Protein AF-A0A2D5QP60-F1 (afdb_monomer)

Nearest PDB structures (foldseek):
  6u4z-assembly1_A  TM=5.002E-01  e=1.280E-01  Bacteroides thetaiotaomicron
  6oe6-assembly2_B  TM=4.231E-01  e=7.767E-02  Leptospira interrogans serovar Copenhageni str. Fiocruz L1-130
  3nrp-assembly1_B  TM=5.185E-01  e=5.417E-01  Escherichia coli F11
  5izr-assembly1_A  TM=4.051E-01  e=7.558E-01  Homo sapiens
  5ixc-assembly1_A  TM=3.745E-01  e=2.169E+00  Homo sapiens

Foldseek 3Di:
DDDDDDDDDDDDDDDDDDDDDDDDDPPPPPCPPPFPWADFADFQVVDDPQWTQDPRTTGGHDDDPVVVVVVVVVVVVVVVVVVVVVVVVQLAADVQWFKDKAFEAEPDQDAQWKKKKKWKAAPVVRDIDIDIDGFRSPRPDGPRMDMPNTDHFHKIKMAMWMFGQDPNDTDTFDKDFDPVCVVQQQDGPRIGIHGTDHDPDDSVVVVPDDDDHGIYTD

Sequence (218 aa):
MLNLFIDHCRAKPLLFTLILGLSMALSACNSKKEKVRGGSCKTDGDCIAGWICEENFCVQGKRNAAEIAAQKEAKRKAKEAKRKAKEAKKRQAKAGEGRLHARICPFFKNTDDAVATLVAVNRETKRRHLKSLHLEVNNGSVKDLFTFYSLPLGEYEVTAQYGVQVNGIFDTHELSCDPKSTDRGCEANTKRIVKVDLAKTTLEDDLKKKYPCDWIAE

Mean predicted aligned error: 16.34 Å

Structure (mmCIF, N/CA/C/O backbone):
data_AF-A0A2D5QP60-F1
#
_entry.id   AF-A0A2D5QP60-F1
#
loop_
_atom_site.group_PDB
_atom_site.id
_atom_site.type_symbol
_atom_site.label_atom_id
_atom_site.label_alt_id
_atom_site.label_comp_id
_atom_site.label_asym_id
_atom_site.label_entity_id
_atom_site.label_seq_id
_atom_site.pdbx_PDB_ins_code
_atom_site.Cartn_x
_atom_site.Cartn_y
_atom_site.Cartn_z
_atom_site.occupancy
_atom_site.B_iso_or_equiv
_atom_site.auth_seq_id
_atom_site.auth_comp_id
_atom_site.auth_asym_id
_atom_site.auth_atom_id
_atom_site.pdbx_PDB_model_num
ATOM 1 N N . MET A 1 1 ? -43.245 -16.758 111.194 1.00 31.53 1 MET A N 1
ATOM 2 C CA . MET A 1 1 ? -43.476 -17.963 112.017 1.00 31.53 1 MET A CA 1
ATOM 3 C C . MET A 1 1 ? -44.333 -18.919 111.216 1.00 31.53 1 MET A C 1
ATOM 5 O O . MET A 1 1 ? -45.303 -18.411 110.682 1.00 31.53 1 MET A O 1
ATOM 9 N N . LEU A 1 2 ? -43.935 -20.203 111.169 1.00 28.89 2 LEU A N 1
ATOM 10 C CA . LEU A 1 2 ? -44.757 -21.432 111.083 1.00 28.89 2 LEU A CA 1
ATOM 11 C C . LEU A 1 2 ? -45.906 -21.454 110.052 1.00 28.89 2 LEU A C 1
ATOM 13 O O . LEU A 1 2 ? -46.696 -20.535 109.976 1.00 28.89 2 LEU A O 1
ATOM 17 N N . ASN A 1 3 ? -46.231 -22.499 109.312 1.00 27.66 3 ASN A N 1
ATOM 18 C CA . ASN A 1 3 ? -45.829 -23.891 109.119 1.00 27.66 3 ASN A CA 1
ATOM 19 C C . ASN A 1 3 ? -46.685 -24.301 107.888 1.00 27.66 3 ASN A C 1
ATOM 21 O O . ASN A 1 3 ? -47.800 -23.811 107.746 1.00 27.66 3 ASN A O 1
ATOM 25 N N . LEU A 1 4 ? -46.137 -24.961 106.867 1.00 30.84 4 LEU A N 1
ATOM 26 C CA . LEU A 1 4 ? -46.075 -26.425 106.702 1.00 30.84 4 LEU A CA 1
ATOM 27 C C . LEU A 1 4 ? -47.412 -27.104 106.311 1.00 30.84 4 LEU A C 1
ATOM 29 O O . LEU A 1 4 ? -48.466 -26.708 106.790 1.00 30.84 4 LEU A O 1
ATOM 33 N N . PHE A 1 5 ? -47.267 -28.191 105.529 1.00 34.78 5 PHE A N 1
ATOM 34 C CA . PHE A 1 5 ? -48.240 -29.187 105.014 1.00 34.78 5 PHE A CA 1
ATOM 35 C C . PHE A 1 5 ? -48.882 -28.831 103.658 1.00 34.78 5 PHE A C 1
ATOM 37 O O . PHE A 1 5 ? -49.646 -27.880 103.573 1.00 34.78 5 PHE A O 1
ATOM 44 N N . ILE A 1 6 ? -48.538 -29.418 102.497 1.00 37.34 6 ILE A N 1
ATOM 45 C CA . ILE A 1 6 ? -48.238 -30.808 102.052 1.00 37.34 6 ILE A CA 1
ATOM 46 C C . ILE A 1 6 ? -49.437 -31.770 102.181 1.00 37.34 6 ILE A C 1
ATOM 48 O O . ILE A 1 6 ? -50.047 -31.843 103.239 1.00 37.34 6 ILE A O 1
ATOM 52 N N . ASP A 1 7 ? -49.651 -32.529 101.088 1.00 37.47 7 ASP A N 1
ATOM 53 C CA . ASP A 1 7 ? -50.555 -33.674 100.831 1.00 37.47 7 ASP A CA 1
ATOM 54 C C . ASP A 1 7 ? -51.919 -33.338 100.199 1.00 37.47 7 ASP A C 1
ATOM 56 O O . ASP A 1 7 ? -52.576 -32.385 100.580 1.00 37.47 7 ASP A O 1
ATOM 60 N N . HIS A 1 8 ? -52.459 -34.057 99.209 1.00 35.38 8 HIS A N 1
ATOM 61 C CA . HIS A 1 8 ? -52.080 -35.289 98.509 1.00 35.38 8 HIS A CA 1
ATOM 62 C C . HIS A 1 8 ? -52.990 -35.380 97.261 1.00 35.38 8 HIS A C 1
ATOM 64 O O . HIS A 1 8 ? -54.203 -35.278 97.409 1.00 35.38 8 HIS A O 1
ATOM 70 N N . CYS A 1 9 ? -52.463 -35.649 96.061 1.00 35.06 9 CYS A N 1
ATOM 71 C CA . CYS A 1 9 ? -53.131 -36.555 95.110 1.00 35.06 9 CYS A CA 1
ATOM 72 C C . CYS A 1 9 ? -52.196 -36.998 93.981 1.00 35.06 9 CYS A C 1
ATOM 74 O O . CYS A 1 9 ? -51.860 -36.268 93.053 1.00 35.06 9 CYS A O 1
ATOM 76 N N . ARG A 1 10 ? -51.800 -38.262 94.116 1.00 34.97 10 ARG A N 1
ATOM 77 C CA . ARG A 1 10 ? -51.221 -39.162 93.122 1.00 34.97 10 ARG A CA 1
ATOM 78 C C . ARG A 1 10 ? -51.919 -39.101 91.753 1.00 34.97 10 ARG A C 1
ATOM 80 O O . ARG A 1 10 ? -53.101 -39.404 91.668 1.00 34.97 10 ARG A O 1
ATOM 87 N N . ALA A 1 11 ? -51.125 -38.988 90.692 1.00 36.31 11 ALA A N 1
ATOM 88 C CA . ALA A 1 11 ? -51.061 -40.013 89.645 1.00 36.31 11 ALA A CA 1
ATOM 89 C C . ALA A 1 11 ? -49.681 -39.948 88.971 1.00 36.31 11 ALA A C 1
ATOM 91 O O . ALA A 1 11 ? -49.173 -38.877 88.652 1.00 36.31 11 ALA A O 1
ATOM 92 N N . LYS A 1 12 ? -49.031 -41.109 88.880 1.00 40.94 12 LYS A N 1
ATOM 93 C CA . LYS A 1 12 ? -47.620 -41.291 88.526 1.00 40.94 12 LYS A CA 1
ATOM 94 C C . LYS A 1 12 ? -47.363 -41.283 87.000 1.00 40.94 12 LYS A C 1
ATOM 96 O O . LYS A 1 12 ? -48.309 -41.418 86.231 1.00 40.94 12 LYS A O 1
ATOM 101 N N . PRO A 1 13 ? -46.080 -41.155 86.596 1.00 47.97 13 PRO A N 1
ATOM 102 C CA . PRO A 1 13 ? -45.613 -40.696 85.289 1.00 47.97 13 PRO A CA 1
ATOM 103 C C . PRO A 1 13 ? -44.994 -41.805 84.417 1.00 47.97 13 PRO A C 1
ATOM 105 O O . PRO A 1 13 ? -44.626 -42.864 84.917 1.00 47.97 13 PRO A O 1
ATOM 108 N N . LEU A 1 14 ? -44.758 -41.488 83.143 1.00 42.59 14 LEU A N 1
ATOM 109 C CA . LEU A 1 14 ? -43.683 -42.023 82.290 1.00 42.59 14 LEU A CA 1
ATOM 110 C C . LEU A 1 14 ? -43.184 -40.818 81.468 1.00 42.59 14 LEU A C 1
ATOM 112 O O . LEU A 1 14 ? -43.910 -40.317 80.620 1.00 42.59 14 LEU A O 1
ATOM 116 N N . LEU A 1 15 ? -42.174 -40.069 81.920 1.00 36.97 15 LEU A N 1
ATOM 117 C CA . LEU A 1 15 ? -40.732 -40.305 81.745 1.00 36.97 15 LEU A CA 1
ATOM 118 C C . LEU A 1 15 ? -40.341 -40.553 80.277 1.00 36.97 15 LEU A C 1
ATOM 120 O O . LEU A 1 15 ? -40.504 -41.659 79.782 1.00 36.97 15 LEU A O 1
ATOM 124 N N . PHE A 1 16 ? -39.857 -39.508 79.603 1.00 37.28 16 PHE A N 1
ATOM 125 C CA . PHE A 1 16 ? -38.506 -39.386 79.019 1.00 37.28 16 PHE A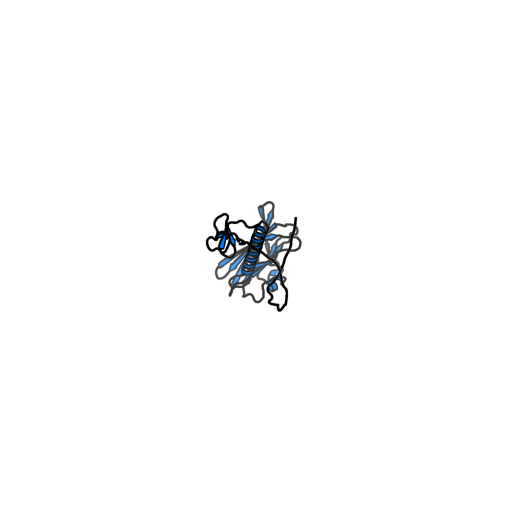 CA 1
ATOM 126 C C . PHE A 1 16 ? -38.484 -38.082 78.181 1.00 37.28 16 PHE A C 1
ATOM 128 O O . PHE A 1 16 ? -39.107 -37.999 77.132 1.00 37.28 16 PHE A O 1
ATOM 135 N N . THR A 1 17 ? -38.148 -36.941 78.790 1.00 42.91 17 THR A N 1
ATOM 136 C CA . THR A 1 17 ? -36.819 -36.285 78.774 1.00 42.91 17 THR A CA 1
ATOM 137 C C . THR A 1 17 ? -36.368 -35.691 77.435 1.00 42.91 17 THR A C 1
ATOM 139 O O . THR A 1 17 ? -36.177 -36.406 76.463 1.00 42.91 17 THR A O 1
ATOM 142 N N . LEU A 1 18 ? -36.042 -34.388 77.525 1.00 35.56 18 LEU A N 1
ATOM 143 C CA . LEU A 1 18 ? -35.070 -33.612 76.737 1.00 35.56 18 LEU A CA 1
ATOM 144 C C . LEU A 1 18 ? -35.410 -33.433 75.241 1.00 35.56 18 LEU A C 1
ATOM 146 O O . LEU A 1 18 ? -35.508 -34.386 74.491 1.00 35.56 18 LEU A O 1
ATOM 150 N N . ILE A 1 19 ? -35.554 -32.214 74.715 1.00 46.59 19 ILE A N 1
ATOM 151 C CA . ILE A 1 19 ? -34.520 -31.170 74.693 1.00 46.59 19 ILE A CA 1
ATOM 152 C C . ILE A 1 19 ? -35.159 -29.767 74.763 1.00 46.59 19 ILE A C 1
ATOM 154 O O . ILE A 1 19 ? -35.996 -29.391 73.946 1.00 46.59 19 ILE A O 1
ATOM 158 N N . LEU A 1 20 ? -34.705 -28.998 75.758 1.00 39.84 20 LEU A N 1
ATOM 159 C CA . LEU A 1 20 ? -34.738 -27.537 75.810 1.00 39.84 20 LEU A CA 1
ATOM 160 C C . LEU A 1 20 ? -33.921 -26.937 74.657 1.00 39.84 20 LEU A C 1
ATOM 162 O O . LEU A 1 20 ? -32.809 -27.393 74.408 1.00 39.84 20 LEU A O 1
ATOM 166 N N . GLY A 1 21 ? -34.344 -25.776 74.159 1.00 34.22 21 GLY A N 1
ATOM 167 C CA . GLY A 1 21 ? -33.369 -24.725 73.871 1.00 34.22 21 GLY A CA 1
ATOM 168 C C . GLY A 1 21 ? -33.700 -23.827 72.692 1.00 34.22 21 GLY A C 1
ATOM 169 O O . GLY A 1 21 ? -33.665 -24.274 71.557 1.00 34.22 21 GLY A O 1
ATOM 170 N N . LEU A 1 22 ? -33.903 -22.544 73.018 1.00 36.75 22 LEU A N 1
ATOM 171 C CA . LEU A 1 22 ? -33.415 -21.371 72.283 1.00 36.75 22 LEU A CA 1
ATOM 172 C C . LEU A 1 22 ? -33.703 -21.352 70.768 1.00 36.75 22 LEU A C 1
ATOM 174 O O . LEU A 1 22 ? -33.094 -22.055 69.980 1.00 36.75 22 LEU A O 1
ATOM 178 N N . SER A 1 23 ? -34.408 -20.373 70.225 1.00 37.59 23 SER A N 1
ATOM 179 C CA . SER A 1 23 ? -34.041 -18.969 70.382 1.00 37.59 23 SER A CA 1
ATOM 180 C C . SER A 1 23 ? -34.989 -18.117 69.547 1.00 37.59 23 SER A C 1
ATOM 182 O O . SER A 1 23 ? -35.382 -18.479 68.440 1.00 37.59 23 SER A O 1
ATOM 184 N N . MET A 1 24 ? -35.325 -16.952 70.094 1.00 43.91 24 MET A N 1
ATOM 185 C CA . MET A 1 24 ? -35.787 -15.820 69.311 1.00 43.91 24 MET A CA 1
ATOM 186 C C . MET A 1 24 ? -34.780 -15.559 68.190 1.00 43.91 24 MET A C 1
ATOM 188 O O . MET A 1 24 ? -33.617 -15.268 68.456 1.00 43.91 24 MET A O 1
ATOM 192 N N . ALA A 1 25 ? -35.235 -15.604 66.948 1.00 43.16 25 ALA A N 1
ATOM 193 C CA . ALA A 1 25 ? -34.576 -14.900 65.869 1.00 43.16 25 ALA A CA 1
ATOM 194 C C . ALA A 1 25 ? -35.663 -14.151 65.113 1.00 43.16 25 ALA A C 1
ATOM 196 O O . ALA A 1 25 ? -36.373 -14.701 64.274 1.00 43.16 25 ALA A O 1
ATOM 197 N N . LEU A 1 26 ? -35.788 -12.868 65.461 1.00 41.34 26 LEU A N 1
ATOM 198 C CA . LEU A 1 26 ? -36.205 -11.848 64.519 1.00 41.34 26 LEU A CA 1
ATOM 199 C C . LEU A 1 26 ? -35.402 -12.088 63.235 1.00 41.34 26 LEU A C 1
ATOM 201 O O . LEU A 1 26 ? -34.225 -11.731 63.160 1.00 41.34 26 LEU A O 1
ATOM 205 N N . SER A 1 27 ? -36.021 -12.703 62.229 1.00 41.03 27 SER A N 1
ATOM 206 C CA . SER A 1 27 ? -35.522 -12.595 60.867 1.00 41.03 27 SER A CA 1
ATOM 207 C C . SER A 1 27 ? -35.697 -11.139 60.482 1.00 41.03 27 SER A C 1
ATOM 209 O O . SER A 1 27 ? -36.767 -10.699 60.068 1.00 41.03 27 SER A O 1
ATOM 211 N N . ALA A 1 28 ? -34.620 -10.389 60.701 1.00 38.69 28 ALA A N 1
ATOM 212 C CA . ALA A 1 28 ? -34.381 -9.100 60.110 1.00 38.69 28 ALA A CA 1
ATOM 213 C C . ALA A 1 28 ? -34.826 -9.170 58.647 1.00 38.69 28 ALA A C 1
ATOM 215 O O . ALA A 1 28 ? -34.232 -9.888 57.837 1.00 38.69 28 ALA A O 1
ATOM 216 N N . CYS A 1 29 ? -35.887 -8.428 58.326 1.00 32.12 29 CYS A N 1
ATOM 217 C CA . CYS A 1 29 ? -36.147 -7.968 56.977 1.00 32.12 29 CYS A CA 1
ATOM 218 C C . CYS A 1 29 ? -34.884 -7.239 56.529 1.00 32.12 29 CYS A C 1
ATOM 220 O O . CYS A 1 29 ? -34.685 -6.057 56.809 1.00 32.12 29 CYS A O 1
ATOM 222 N N . ASN A 1 30 ? -33.991 -7.980 55.882 1.00 35.94 30 ASN A N 1
ATOM 223 C CA . ASN A 1 30 ? -32.835 -7.449 55.204 1.00 35.94 30 ASN A CA 1
ATOM 224 C C . ASN A 1 30 ? -33.404 -6.731 53.983 1.00 35.94 30 ASN A C 1
ATOM 226 O O . ASN A 1 30 ? -33.580 -7.315 52.914 1.00 35.94 30 ASN A O 1
ATOM 230 N N . SER A 1 31 ? -33.825 -5.487 54.208 1.00 37.16 31 SER A N 1
ATOM 231 C CA . SER A 1 31 ? -34.337 -4.590 53.191 1.00 37.16 31 SER A CA 1
ATOM 232 C C . SER A 1 31 ? -33.170 -4.313 52.249 1.00 37.16 31 SER A C 1
ATOM 234 O O . SER A 1 31 ? -32.399 -3.368 52.431 1.00 37.16 31 SER A O 1
ATOM 236 N N . LYS A 1 32 ? -32.969 -5.208 51.270 1.00 41.72 32 LYS A N 1
ATOM 237 C CA . LYS A 1 32 ? -32.235 -4.890 50.050 1.00 41.72 32 LYS A CA 1
ATOM 238 C C . LYS A 1 32 ? -32.941 -3.654 49.529 1.00 41.72 32 LYS A C 1
ATOM 240 O O . LYS A 1 32 ? -34.041 -3.779 49.007 1.00 41.72 32 LYS A O 1
ATOM 245 N N . LYS A 1 33 ? -32.349 -2.475 49.754 1.00 44.31 33 LYS A N 1
ATOM 246 C CA . LYS A 1 33 ? -32.816 -1.221 49.168 1.00 44.31 33 LYS A CA 1
ATOM 247 C C . LYS A 1 33 ? -33.019 -1.511 47.694 1.00 44.31 33 LYS A C 1
ATOM 249 O O . LYS A 1 33 ? -32.047 -1.757 46.978 1.00 44.31 33 LYS A O 1
ATOM 254 N N . GLU A 1 34 ? -34.277 -1.595 47.294 1.00 47.38 34 GLU A N 1
ATOM 255 C CA . GLU A 1 34 ? -34.655 -1.827 45.919 1.00 47.38 34 GLU A CA 1
ATOM 256 C C . GLU A 1 34 ? -34.094 -0.629 45.159 1.00 47.38 34 GLU A C 1
ATOM 258 O O . GLU A 1 34 ? -34.545 0.504 45.332 1.00 47.38 34 GLU A O 1
ATOM 263 N N . LYS A 1 35 ? -32.977 -0.840 44.449 1.00 57.94 35 LYS A N 1
ATOM 264 C CA . LYS A 1 35 ? -32.387 0.202 43.611 1.00 57.94 35 LYS A CA 1
ATOM 265 C C . LYS A 1 35 ? -33.505 0.615 42.665 1.00 57.94 35 LYS A C 1
ATOM 267 O O . LYS A 1 35 ? -34.019 -0.248 41.960 1.00 57.94 35 LYS A O 1
ATOM 272 N N . VAL A 1 36 ? -33.893 1.889 42.669 1.00 64.56 36 VAL A N 1
ATOM 273 C CA . VAL A 1 36 ? -34.902 2.398 41.735 1.00 64.56 36 VAL A CA 1
ATOM 274 C C . VAL A 1 36 ? -34.419 2.045 40.329 1.00 64.56 36 VAL A C 1
ATOM 276 O O . VAL A 1 36 ? -33.360 2.509 39.904 1.00 64.56 36 VAL A O 1
ATOM 279 N N . ARG A 1 37 ? -35.138 1.139 39.660 1.00 74.50 37 ARG A N 1
ATOM 280 C CA . ARG A 1 37 ? -34.823 0.682 38.306 1.00 74.50 37 ARG A CA 1
ATOM 281 C C . ARG A 1 37 ? -35.538 1.603 37.326 1.00 74.50 37 ARG A C 1
ATOM 283 O O . ARG A 1 37 ? -36.748 1.784 37.408 1.00 74.50 37 ARG A O 1
ATOM 290 N N . GLY A 1 38 ? -34.767 2.221 36.444 1.00 77.25 38 GLY A N 1
ATOM 291 C CA . GLY A 1 38 ? -35.252 3.025 35.332 1.00 77.25 38 GLY A CA 1
ATOM 292 C C . GLY A 1 38 ? -35.488 2.168 34.089 1.00 77.25 38 GLY A C 1
ATOM 293 O O . GLY A 1 38 ? -35.650 0.950 34.171 1.00 77.25 38 GLY A O 1
ATOM 294 N N . GLY A 1 39 ? -35.483 2.813 32.921 1.00 84.94 39 GLY A N 1
ATOM 295 C CA . GLY A 1 39 ? -35.641 2.138 31.632 1.00 84.94 39 GLY A CA 1
ATOM 296 C C . GLY A 1 39 ? -34.567 1.081 31.344 1.00 84.94 39 GLY A C 1
ATOM 297 O O . GLY A 1 39 ? -33.517 1.021 31.991 1.00 84.94 39 GLY A O 1
ATOM 298 N N . SER A 1 40 ? -34.839 0.241 30.345 1.00 89.19 40 SER A N 1
ATOM 299 C CA . SER A 1 40 ? -33.881 -0.745 29.842 1.00 89.19 40 SER A CA 1
ATOM 300 C C . SER A 1 40 ? -32.695 -0.072 29.148 1.00 89.19 40 SER A C 1
ATOM 302 O O . SER A 1 40 ? -32.883 0.906 28.426 1.00 89.19 40 SER A O 1
ATOM 304 N N . CYS A 1 41 ? -31.503 -0.641 29.278 1.00 88.88 41 CYS A N 1
ATOM 305 C CA . CYS A 1 41 ? -30.268 -0.113 28.697 1.00 88.88 41 CYS A CA 1
ATOM 306 C C . CYS A 1 41 ? -29.368 -1.238 28.170 1.00 88.88 41 CYS A C 1
ATOM 308 O O . CYS A 1 41 ? -29.493 -2.391 28.578 1.00 88.88 41 CYS A O 1
ATOM 310 N N . LYS A 1 42 ? -28.435 -0.906 27.272 1.00 88.44 42 LYS A N 1
ATOM 311 C CA . LYS A 1 42 ? -27.342 -1.799 26.838 1.00 88.44 42 LYS A CA 1
ATOM 312 C C . LYS A 1 42 ? -25.982 -1.293 27.300 1.00 88.44 42 LYS A C 1
ATOM 314 O O . LYS A 1 42 ? -25.047 -2.070 27.473 1.00 88.44 42 LYS A O 1
ATOM 319 N N . THR A 1 43 ? -25.851 0.015 27.466 1.00 87.56 43 THR A N 1
ATOM 320 C CA . THR A 1 43 ? -24.643 0.683 27.929 1.00 87.56 43 THR A CA 1
ATOM 321 C C . THR A 1 43 ? -24.997 1.813 28.885 1.00 87.56 43 THR A C 1
ATOM 323 O O . THR A 1 43 ? -26.109 2.333 28.855 1.00 87.56 43 THR A O 1
ATOM 326 N N . ASP A 1 44 ? -24.033 2.242 29.703 1.00 84.06 44 ASP A N 1
ATOM 327 C CA . ASP A 1 44 ? -24.214 3.382 30.615 1.00 84.06 44 ASP A CA 1
ATOM 328 C C . ASP A 1 44 ? -24.639 4.672 29.870 1.00 84.06 44 ASP A C 1
ATOM 330 O O . ASP A 1 44 ? -25.258 5.545 30.464 1.00 84.06 44 ASP A O 1
ATOM 334 N N . GLY A 1 45 ? -24.346 4.791 28.565 1.00 84.56 45 GLY A N 1
ATOM 335 C CA . GLY A 1 45 ? -24.751 5.936 27.739 1.00 84.56 45 GLY A CA 1
ATOM 336 C C . GLY A 1 45 ? -26.230 5.956 27.342 1.00 84.56 45 GLY A C 1
ATOM 337 O O . GLY A 1 45 ? -26.699 6.987 26.873 1.00 84.56 45 GLY A O 1
ATOM 338 N N . ASP A 1 46 ? -26.952 4.849 27.537 1.00 86.50 46 ASP A N 1
ATOM 339 C CA . ASP A 1 46 ? -28.399 4.774 27.289 1.00 86.50 46 ASP A CA 1
ATOM 340 C C . ASP A 1 46 ? -29.209 5.290 28.494 1.00 86.50 46 ASP A C 1
ATOM 342 O O . ASP A 1 46 ? -30.421 5.477 28.403 1.00 86.50 46 ASP A O 1
ATOM 346 N N . CYS A 1 47 ? -28.546 5.509 29.633 1.00 87.00 47 CYS A N 1
ATOM 347 C CA . CYS A 1 47 ? -29.150 6.003 30.861 1.00 87.00 47 CYS A CA 1
ATOM 348 C C . CYS A 1 47 ? -28.994 7.522 30.989 1.00 87.00 47 CYS A C 1
ATOM 350 O O . CYS A 1 47 ? -28.041 8.123 30.492 1.00 87.00 47 CYS A O 1
ATOM 352 N N . ILE A 1 48 ? -29.925 8.156 31.706 1.00 85.38 48 ILE A N 1
ATOM 353 C CA . ILE A 1 48 ? -29.821 9.579 32.047 1.00 85.38 48 ILE A CA 1
ATOM 354 C C . ILE A 1 48 ? -28.578 9.857 32.909 1.00 85.38 48 ILE A C 1
ATOM 356 O O . ILE A 1 48 ? -28.056 8.975 33.595 1.00 85.38 48 ILE A O 1
ATOM 360 N N . ALA A 1 49 ? -28.102 11.104 32.906 1.00 83.69 49 ALA A N 1
ATOM 361 C CA . ALA A 1 49 ? -26.923 11.491 33.677 1.00 83.69 49 ALA A CA 1
ATOM 362 C C . ALA A 1 49 ? -27.069 11.133 35.173 1.00 83.69 49 ALA A C 1
ATOM 364 O O . ALA A 1 49 ? -28.080 11.432 35.805 1.00 83.69 49 ALA A O 1
ATOM 365 N N . GLY A 1 50 ? -26.040 10.496 35.745 1.00 82.25 50 GLY A N 1
ATOM 366 C CA . GLY A 1 50 ? -26.049 10.021 37.138 1.00 82.25 50 GLY A CA 1
ATOM 367 C C . GLY A 1 50 ? -26.657 8.628 37.345 1.00 82.25 50 GLY A C 1
ATOM 368 O O . GLY A 1 50 ? -26.822 8.206 38.491 1.00 82.25 50 GLY A O 1
ATOM 369 N N . TRP A 1 51 ? -26.979 7.924 36.258 1.00 90.44 51 TRP A N 1
ATOM 370 C CA . TRP A 1 51 ? -27.429 6.536 36.254 1.00 90.44 51 TRP A CA 1
ATOM 371 C C . TRP A 1 51 ? -26.476 5.680 35.418 1.00 90.44 51 TRP A C 1
ATOM 373 O O . TRP A 1 51 ? -25.824 6.168 34.495 1.00 90.44 51 TRP A O 1
ATOM 383 N N . ILE A 1 52 ? -26.377 4.401 35.761 1.00 88.81 52 ILE A N 1
ATOM 384 C CA . ILE A 1 52 ? -25.518 3.418 35.096 1.00 88.81 52 ILE A CA 1
ATOM 385 C C . ILE A 1 52 ? -26.350 2.214 34.675 1.00 88.81 52 ILE A C 1
ATOM 387 O O . ILE A 1 52 ? -27.386 1.933 35.271 1.00 88.81 52 ILE A O 1
ATOM 391 N N . CYS A 1 53 ? -25.891 1.496 33.659 1.00 88.19 53 CYS A N 1
ATOM 392 C CA . CYS A 1 53 ? -26.568 0.312 33.167 1.00 88.19 53 CYS A CA 1
ATOM 393 C C . CYS A 1 53 ? -26.080 -0.934 33.913 1.00 88.19 53 CYS A C 1
ATOM 395 O O . CYS A 1 53 ? -24.948 -1.380 33.723 1.00 88.19 53 CYS A O 1
ATOM 397 N N . GLU A 1 54 ? -26.920 -1.516 34.759 1.00 87.94 54 GLU A N 1
ATOM 398 C CA . GLU A 1 54 ? -26.629 -2.734 35.518 1.00 87.94 54 GLU A CA 1
ATOM 399 C C . GLU A 1 54 ? -27.673 -3.792 35.141 1.00 87.94 54 GLU A C 1
ATOM 401 O O . GLU A 1 54 ? -28.870 -3.530 35.198 1.00 87.94 54 GLU A O 1
ATOM 406 N N . GLU A 1 55 ? -27.231 -4.968 34.682 1.00 84.50 55 GLU A N 1
ATOM 407 C CA . GLU A 1 55 ? -28.128 -6.073 34.283 1.00 84.50 55 GLU A CA 1
ATOM 408 C C . GLU A 1 55 ? -29.201 -5.683 33.240 1.00 84.50 55 GLU A C 1
ATOM 410 O O . GLU A 1 55 ? -30.313 -6.203 33.245 1.00 84.50 55 GLU A O 1
ATOM 415 N N . ASN A 1 56 ? -28.852 -4.790 32.307 1.00 89.38 56 ASN A N 1
ATOM 416 C CA . ASN A 1 56 ? -29.742 -4.207 31.289 1.00 89.38 56 ASN A CA 1
ATOM 417 C C . ASN A 1 56 ? -30.817 -3.237 31.820 1.00 89.38 56 ASN A C 1
ATOM 419 O O . ASN A 1 56 ? -31.737 -2.894 31.076 1.00 89.38 56 ASN A O 1
ATOM 423 N N . PHE A 1 57 ? -30.695 -2.746 33.056 1.00 89.94 57 PHE A N 1
ATOM 424 C CA . PHE A 1 57 ? -31.556 -1.701 33.617 1.00 89.94 57 PHE A CA 1
ATOM 425 C C . PHE A 1 57 ? -30.742 -0.501 34.097 1.00 89.94 57 PHE A C 1
ATOM 427 O O . PHE A 1 57 ? -29.659 -0.647 34.666 1.00 89.94 57 PHE A O 1
ATOM 434 N N . CYS A 1 58 ? -31.269 0.705 33.895 1.00 89.75 58 CYS 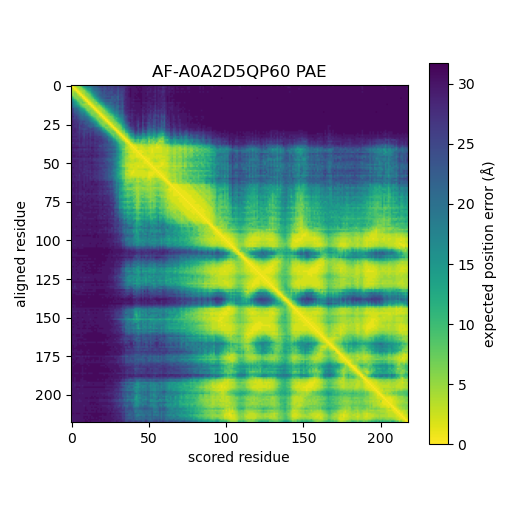A N 1
ATOM 435 C CA . CYS A 1 58 ? -30.661 1.897 34.464 1.00 89.75 58 CYS A CA 1
ATOM 436 C C . CYS A 1 58 ? -30.878 1.907 35.976 1.00 89.75 58 CYS A C 1
ATOM 438 O O . CYS A 1 58 ? -32.013 1.854 36.442 1.00 89.75 58 CYS A O 1
ATOM 440 N N . VAL A 1 59 ? -29.808 2.041 36.748 1.00 89.19 59 VAL A N 1
ATOM 441 C CA . VAL A 1 59 ? -29.861 2.231 38.199 1.00 89.19 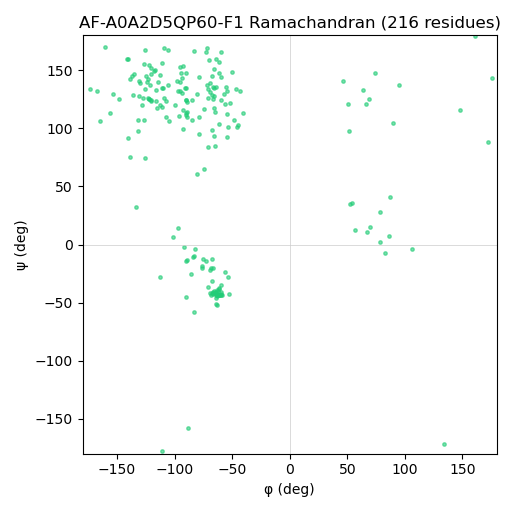59 VAL A CA 1
ATOM 442 C C . VAL A 1 59 ? -29.098 3.489 38.581 1.00 89.19 59 VAL A C 1
ATOM 444 O O . VAL A 1 59 ? -28.088 3.835 37.965 1.00 89.19 59 VAL A O 1
ATOM 447 N N . GLN A 1 60 ? -29.579 4.195 39.597 1.00 89.56 60 GLN A N 1
ATOM 448 C CA . GLN A 1 60 ? -28.928 5.412 40.066 1.00 89.56 60 GLN A CA 1
ATOM 449 C C . GLN A 1 60 ? -27.552 5.084 40.664 1.00 89.56 60 GLN A C 1
ATOM 451 O O . GLN A 1 60 ? -27.434 4.224 41.539 1.00 89.56 60 GLN A O 1
ATOM 456 N N . GLY A 1 61 ? -26.502 5.766 40.204 1.00 84.00 61 GLY A N 1
ATOM 457 C CA . GLY A 1 61 ? -25.148 5.495 40.674 1.00 84.00 61 GLY A CA 1
ATOM 458 C C . GLY A 1 61 ? -24.046 6.015 39.760 1.00 84.00 61 GLY A C 1
ATOM 459 O O . GLY A 1 61 ? -24.282 6.610 38.710 1.00 84.00 61 GLY A O 1
ATOM 460 N N . LYS A 1 62 ? -22.802 5.785 40.182 1.00 83.06 62 LYS A N 1
ATOM 461 C CA . LYS A 1 62 ? -21.596 6.043 39.391 1.00 83.06 62 LYS A CA 1
ATOM 462 C C . LYS A 1 62 ? -20.720 4.798 39.431 1.00 83.06 62 LYS A C 1
ATOM 464 O O . LYS A 1 62 ? -20.574 4.189 40.488 1.00 83.06 62 LYS A O 1
ATOM 469 N N . ARG A 1 63 ? -20.123 4.448 38.291 1.00 83.06 63 ARG A N 1
ATOM 470 C CA . ARG A 1 63 ? -19.078 3.420 38.226 1.00 83.06 63 ARG A CA 1
ATOM 471 C C . ARG A 1 63 ? -17.895 3.829 39.095 1.00 83.06 63 ARG A C 1
ATOM 473 O O . ARG A 1 63 ? -17.549 5.012 39.154 1.00 83.06 63 ARG A O 1
ATOM 480 N N . ASN A 1 64 ? -17.262 2.860 39.742 1.00 83.88 64 ASN A N 1
ATOM 481 C CA . ASN A 1 64 ? -16.038 3.124 40.487 1.00 83.88 64 ASN A CA 1
ATOM 482 C C . ASN A 1 64 ? -14.852 3.372 39.526 1.00 83.88 64 ASN A C 1
ATOM 484 O O . ASN A 1 64 ? -14.919 3.101 38.324 1.00 83.88 64 ASN A O 1
ATOM 488 N N . ALA A 1 65 ? -13.745 3.904 40.050 1.00 81.94 65 ALA A N 1
ATOM 489 C CA . ALA A 1 65 ? -12.581 4.251 39.232 1.00 81.94 65 ALA A CA 1
ATOM 490 C C . ALA A 1 65 ? -11.987 3.044 38.476 1.00 81.94 65 ALA A C 1
ATOM 492 O O . ALA A 1 65 ? -11.547 3.196 37.334 1.00 81.94 65 ALA A O 1
ATOM 493 N N . ALA A 1 66 ? -12.017 1.848 39.074 1.00 84.12 66 ALA A N 1
ATOM 494 C CA . ALA A 1 66 ? -11.513 0.622 38.458 1.00 84.12 66 ALA A CA 1
ATOM 495 C C . ALA A 1 66 ? -12.393 0.165 37.281 1.00 84.12 66 ALA A C 1
ATOM 497 O O . ALA A 1 66 ? -11.875 -0.181 36.222 1.00 84.12 66 ALA A O 1
ATOM 498 N N . GLU A 1 67 ? -13.718 0.244 37.418 1.00 82.88 67 GLU A N 1
ATOM 499 C CA . GLU A 1 67 ? -14.676 -0.047 36.348 1.00 82.88 67 GLU A CA 1
ATOM 500 C C . GLU A 1 67 ? -14.541 0.947 35.187 1.00 82.88 67 GLU A C 1
ATOM 502 O O . GLU A 1 67 ? -14.546 0.550 34.021 1.00 82.88 67 GLU A O 1
ATOM 507 N N . ILE A 1 68 ? -14.352 2.239 35.484 1.00 81.88 68 ILE A N 1
ATOM 508 C CA . ILE A 1 68 ? -14.111 3.269 34.461 1.00 81.88 68 ILE A CA 1
ATOM 509 C C . ILE A 1 68 ? -12.799 2.990 33.714 1.00 81.88 68 ILE A C 1
ATOM 511 O O . ILE A 1 68 ? -12.754 3.092 32.483 1.00 81.88 68 ILE A O 1
ATOM 515 N N . ALA A 1 69 ? -11.730 2.630 34.430 1.00 82.38 69 ALA A N 1
ATOM 516 C CA . ALA A 1 69 ? -10.449 2.268 33.828 1.00 82.38 69 ALA A CA 1
ATOM 517 C C . ALA A 1 69 ? -10.574 1.016 32.941 1.00 82.38 69 ALA A C 1
ATOM 519 O O . ALA A 1 69 ? -10.116 1.029 31.796 1.00 82.38 69 ALA A O 1
ATOM 520 N N . ALA A 1 70 ? -11.277 -0.018 33.412 1.00 83.75 70 ALA A N 1
ATOM 521 C CA . ALA A 1 70 ? -11.538 -1.238 32.653 1.00 83.75 70 ALA A CA 1
ATOM 522 C C . ALA A 1 70 ? -12.351 -0.965 31.375 1.00 83.75 70 ALA A C 1
ATOM 524 O O . ALA A 1 70 ? -11.989 -1.446 30.299 1.00 83.75 70 ALA A O 1
ATOM 525 N N . GLN A 1 71 ? -13.399 -0.134 31.443 1.00 82.56 71 GLN A N 1
ATOM 526 C CA . GLN A 1 71 ? -14.173 0.258 30.259 1.00 82.56 71 GLN A CA 1
ATOM 527 C C . GLN A 1 71 ? -13.334 1.058 29.250 1.00 82.56 71 GLN A C 1
ATOM 529 O O . GLN A 1 71 ? -13.448 0.839 28.040 1.00 82.56 71 GLN A O 1
ATOM 534 N N . LYS A 1 72 ? -12.486 1.989 29.714 1.00 84.56 72 LYS A N 1
ATOM 535 C CA . LYS A 1 72 ? -11.572 2.745 28.839 1.00 84.56 72 LYS A CA 1
ATOM 536 C C . LYS A 1 72 ? -10.579 1.817 28.144 1.00 84.56 72 LYS A C 1
ATOM 538 O O . LYS A 1 72 ? -10.385 1.942 26.934 1.00 84.56 72 LYS A O 1
ATOM 543 N N . GLU A 1 73 ? -10.012 0.861 28.873 1.00 87.81 73 GLU A N 1
ATOM 544 C CA . GLU A 1 73 ? -9.068 -0.108 28.323 1.00 87.81 73 GLU A CA 1
ATOM 545 C C . GLU A 1 73 ? -9.730 -1.055 27.317 1.00 87.81 73 GLU A C 1
ATOM 547 O O . GLU A 1 73 ? -9.206 -1.265 26.222 1.00 87.81 73 GLU A O 1
ATOM 552 N N . ALA A 1 74 ? -10.931 -1.552 27.620 1.00 84.62 74 ALA A N 1
ATOM 553 C CA . ALA A 1 74 ? -11.721 -2.353 26.690 1.00 84.62 74 ALA A CA 1
ATOM 554 C C . ALA A 1 74 ? -12.055 -1.567 25.410 1.00 84.62 74 ALA A C 1
ATOM 556 O O . 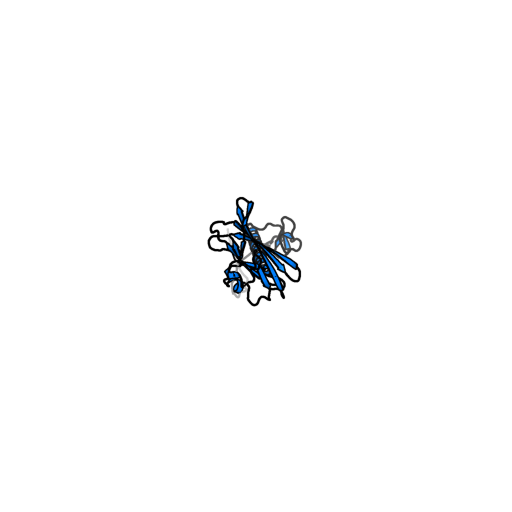ALA A 1 74 ? -11.882 -2.079 24.301 1.00 84.62 74 ALA A O 1
ATOM 557 N N . LYS A 1 75 ? -12.451 -0.290 25.532 1.00 85.62 75 LYS A N 1
ATOM 558 C CA . LYS A 1 75 ? -12.670 0.600 24.378 1.00 85.62 75 LYS A CA 1
ATOM 559 C C . LYS A 1 75 ? -11.383 0.821 23.578 1.00 85.62 75 LYS A C 1
ATOM 561 O O . LYS A 1 75 ? -11.447 0.832 22.348 1.00 85.62 75 LYS A O 1
ATOM 566 N N . ARG A 1 76 ? -10.227 0.976 24.234 1.00 89.25 76 ARG A N 1
ATOM 567 C CA . ARG A 1 76 ? -8.916 1.122 23.577 1.00 89.25 76 ARG A CA 1
ATOM 568 C C . ARG A 1 76 ? -8.552 -0.135 22.790 1.00 89.25 76 ARG A C 1
ATOM 570 O O . ARG A 1 76 ? -8.327 -0.033 21.585 1.00 89.25 76 ARG A O 1
ATOM 577 N N . LYS A 1 77 ? -8.608 -1.312 23.420 1.00 90.25 77 LYS A N 1
ATOM 578 C CA . LYS A 1 77 ? -8.347 -2.608 22.773 1.00 90.25 77 LYS A CA 1
ATOM 579 C C . LYS A 1 77 ? -9.307 -2.875 21.613 1.00 90.25 77 LYS A C 1
ATOM 581 O O . LYS A 1 77 ? -8.871 -3.279 20.539 1.00 90.25 77 LYS A O 1
ATOM 586 N N . ALA A 1 78 ? -10.597 -2.576 21.770 1.00 87.69 78 ALA A N 1
ATOM 587 C CA . ALA A 1 78 ? -11.580 -2.727 20.697 1.00 87.69 78 ALA A CA 1
ATOM 588 C C . ALA A 1 78 ? -11.317 -1.771 19.518 1.00 87.69 78 ALA A C 1
ATOM 590 O O . ALA A 1 78 ? -11.442 -2.170 18.358 1.00 87.69 78 ALA A O 1
ATOM 591 N N . LYS A 1 79 ? -10.930 -0.514 19.786 1.00 88.12 79 LYS A N 1
ATOM 592 C CA . LYS A 1 79 ? -10.515 0.438 18.741 1.00 88.12 79 LYS A CA 1
ATOM 593 C C . LYS A 1 79 ? -9.247 -0.033 18.028 1.00 88.12 79 LYS A C 1
ATOM 595 O O . LYS A 1 79 ? -9.199 0.015 16.801 1.00 88.12 79 LYS A O 1
ATOM 600 N N . GLU A 1 80 ? -8.256 -0.523 18.767 1.00 87.88 80 GLU A N 1
ATOM 601 C CA . GLU A 1 80 ? -7.011 -1.049 18.207 1.00 87.88 80 GLU A CA 1
ATOM 602 C C . GLU A 1 80 ? -7.254 -2.297 17.347 1.00 87.88 80 GLU A C 1
ATOM 604 O O . GLU A 1 80 ? -6.781 -2.355 16.213 1.00 87.88 80 GLU A O 1
ATOM 609 N N . ALA A 1 81 ? -8.060 -3.249 17.822 1.00 83.94 81 ALA A N 1
ATOM 610 C CA . ALA A 1 81 ? -8.446 -4.438 17.065 1.00 83.94 81 ALA A CA 1
ATOM 611 C C . ALA A 1 81 ? -9.212 -4.071 15.785 1.00 83.94 81 ALA A C 1
ATOM 613 O O . ALA A 1 81 ? -8.897 -4.574 14.707 1.00 83.94 81 ALA A O 1
ATOM 614 N N . LYS A 1 82 ? -10.159 -3.121 15.859 1.00 83.81 82 LYS A N 1
ATOM 615 C CA . LYS A 1 82 ? -10.846 -2.590 14.668 1.00 83.81 82 LYS A CA 1
ATOM 616 C C . LYS A 1 82 ? -9.873 -1.921 13.695 1.00 83.81 82 LYS A C 1
ATOM 618 O O . LYS A 1 82 ? -10.045 -2.075 12.487 1.00 83.81 82 LYS A O 1
ATOM 623 N N . ARG A 1 83 ? -8.863 -1.193 14.187 1.00 79.81 83 ARG A N 1
ATOM 624 C CA . ARG A 1 83 ? -7.822 -0.577 13.347 1.00 79.81 83 ARG A CA 1
ATOM 625 C C . ARG A 1 83 ? -6.992 -1.647 12.637 1.00 79.81 83 ARG A C 1
ATOM 627 O O . ARG A 1 83 ? -6.921 -1.606 11.414 1.00 79.81 83 ARG A O 1
ATOM 634 N N . LYS A 1 84 ? -6.473 -2.637 13.373 1.00 78.81 84 LYS A N 1
ATOM 635 C CA . LYS A 1 84 ? -5.702 -3.764 12.819 1.00 78.81 84 LYS A CA 1
ATOM 636 C C . LYS A 1 84 ? -6.511 -4.562 11.793 1.00 78.81 84 LYS A C 1
ATOM 638 O O . LYS A 1 84 ? -6.012 -4.839 10.711 1.00 78.81 84 LYS A O 1
ATOM 643 N N . ALA A 1 85 ? -7.784 -4.850 12.070 1.00 78.12 85 ALA A N 1
ATOM 644 C CA . ALA A 1 85 ? -8.659 -5.561 11.135 1.00 78.12 85 ALA A CA 1
ATOM 645 C C . ALA A 1 85 ? -8.950 -4.752 9.857 1.00 78.12 85 ALA A C 1
ATOM 647 O O . ALA A 1 85 ? -8.925 -5.300 8.756 1.00 78.12 85 ALA A O 1
ATOM 648 N N . LYS A 1 86 ? -9.207 -3.439 9.975 1.00 78.75 86 LYS A N 1
ATOM 649 C CA . LYS A 1 86 ? -9.366 -2.556 8.806 1.00 78.75 86 LYS A CA 1
ATOM 650 C C . LYS A 1 86 ? -8.081 -2.474 7.986 1.00 78.75 86 LYS A C 1
ATOM 652 O O . LYS A 1 86 ? -8.145 -2.447 6.762 1.00 78.75 86 LYS A O 1
ATOM 657 N N . GLU A 1 87 ? -6.933 -2.422 8.649 1.00 75.50 87 GLU A N 1
ATOM 658 C CA . GLU A 1 87 ? -5.631 -2.370 7.996 1.00 75.50 87 GLU A CA 1
ATOM 659 C C . GLU A 1 87 ? -5.299 -3.683 7.278 1.00 75.50 87 GLU A C 1
ATOM 661 O O . GLU A 1 87 ? -4.920 -3.642 6.113 1.00 75.50 87 GLU A O 1
ATOM 666 N N . ALA A 1 88 ? -5.553 -4.836 7.901 1.00 75.00 88 ALA A N 1
ATOM 667 C CA . ALA A 1 88 ? -5.400 -6.147 7.271 1.00 75.00 88 ALA A CA 1
ATOM 668 C C . ALA A 1 88 ? -6.293 -6.294 6.028 1.00 75.00 88 ALA A C 1
ATOM 670 O O . ALA A 1 88 ? -5.815 -6.706 4.976 1.00 75.00 88 ALA A O 1
ATOM 671 N N . LYS A 1 89 ? -7.560 -5.858 6.097 1.00 74.75 89 LYS A N 1
ATOM 672 C CA . LYS A 1 89 ? -8.462 -5.854 4.931 1.00 74.75 89 LYS A CA 1
ATOM 673 C C . LYS A 1 89 ? -7.956 -4.973 3.785 1.00 74.75 89 LYS A C 1
ATOM 675 O O . LYS A 1 89 ? -8.100 -5.348 2.631 1.00 74.75 89 LYS A O 1
ATOM 680 N N . LYS A 1 90 ? -7.341 -3.820 4.079 1.00 74.06 90 LYS A N 1
ATOM 681 C CA . LYS A 1 90 ? -6.727 -2.953 3.050 1.00 74.06 90 LYS A CA 1
ATOM 682 C C . LYS A 1 90 ? -5.506 -3.587 2.376 1.00 74.06 90 LYS A C 1
ATOM 684 O O . LYS A 1 90 ? -5.114 -3.127 1.308 1.00 74.06 90 LYS A O 1
ATOM 689 N N . ARG A 1 91 ? -4.886 -4.580 3.018 1.00 76.44 91 ARG A N 1
ATOM 690 C CA . ARG A 1 91 ? -3.703 -5.289 2.521 1.00 76.44 91 ARG A CA 1
ATOM 691 C C . ARG A 1 91 ? -4.045 -6.550 1.714 1.00 76.44 91 ARG A C 1
ATOM 693 O O . ARG A 1 91 ? -3.143 -7.196 1.196 1.00 76.44 91 ARG A O 1
ATOM 700 N N . GLN A 1 92 ? -5.328 -6.884 1.582 1.00 78.75 92 GLN A N 1
ATOM 701 C CA . GLN A 1 92 ? -5.799 -7.998 0.762 1.00 78.75 92 GLN A CA 1
ATOM 702 C C . GLN A 1 92 ? -6.202 -7.508 -0.631 1.00 78.75 92 GLN A C 1
ATOM 704 O O . GLN A 1 92 ? -6.835 -6.458 -0.765 1.00 78.75 92 GLN A O 1
ATOM 709 N N . ALA A 1 93 ? -5.861 -8.293 -1.652 1.00 78.44 93 ALA A N 1
ATOM 710 C CA . ALA A 1 93 ? -6.388 -8.095 -2.995 1.00 78.44 93 ALA A CA 1
ATOM 711 C C . ALA A 1 93 ? -7.879 -8.456 -3.017 1.00 78.44 93 ALA A C 1
ATOM 713 O O . ALA A 1 93 ? -8.301 -9.443 -2.407 1.00 78.44 93 ALA A O 1
ATOM 714 N N . LYS A 1 94 ? -8.686 -7.655 -3.713 1.00 84.12 94 LYS A N 1
ATOM 715 C CA . LYS A 1 94 ? -10.088 -7.982 -3.984 1.00 84.12 94 LYS A CA 1
ATOM 716 C C . LYS A 1 94 ? -10.176 -9.138 -4.982 1.00 84.12 94 LYS A C 1
ATOM 718 O O . LYS A 1 94 ? -9.248 -9.394 -5.745 1.00 84.12 94 LYS A O 1
ATOM 723 N N . ALA A 1 95 ? -11.319 -9.820 -5.000 1.00 84.12 95 ALA A N 1
ATOM 724 C CA . ALA A 1 95 ? -11.591 -10.846 -6.002 1.00 84.12 95 ALA A CA 1
ATOM 725 C C . ALA A 1 95 ? -11.472 -10.256 -7.419 1.00 84.12 95 ALA A C 1
ATOM 727 O O . ALA A 1 95 ? -12.055 -9.210 -7.698 1.00 84.12 95 ALA A O 1
ATOM 728 N N . GLY A 1 96 ? -10.708 -10.917 -8.294 1.00 85.81 96 GLY A N 1
ATOM 729 C CA . GLY A 1 96 ? -10.462 -10.442 -9.661 1.00 85.81 96 GLY A CA 1
ATOM 730 C C . GLY A 1 96 ? -9.415 -9.328 -9.785 1.00 85.81 96 GLY A C 1
ATOM 731 O O . GLY A 1 96 ? -9.182 -8.858 -10.891 1.00 85.81 96 GLY A O 1
ATOM 732 N N . GLU A 1 97 ? -8.777 -8.908 -8.689 1.00 90.25 97 GLU A N 1
ATOM 733 C CA . GLU A 1 97 ? -7.702 -7.912 -8.682 1.00 90.25 97 GLU A CA 1
ATOM 734 C C . GLU A 1 97 ? -6.351 -8.560 -8.326 1.00 90.25 97 GLU A C 1
ATOM 736 O O . GLU A 1 97 ? -6.272 -9.621 -7.701 1.00 90.25 97 GLU A O 1
ATOM 741 N N . GLY A 1 98 ? -5.267 -7.919 -8.755 1.00 91.25 98 GLY A N 1
ATOM 742 C CA . GLY A 1 98 ? -3.892 -8.342 -8.525 1.00 91.25 98 GLY A CA 1
ATOM 743 C C . GLY A 1 98 ? -3.125 -7.419 -7.584 1.00 91.25 98 GLY A C 1
ATOM 744 O O . GLY A 1 98 ? -3.648 -6.435 -7.054 1.00 91.25 98 GLY A O 1
ATOM 745 N N . ARG A 1 99 ? -1.847 -7.749 -7.388 1.00 90.31 99 ARG A N 1
ATOM 746 C CA . ARG A 1 99 ? -0.883 -6.947 -6.625 1.00 90.31 99 ARG A CA 1
ATOM 747 C C . ARG A 1 99 ? 0.189 -6.387 -7.543 1.00 90.31 99 ARG A C 1
ATOM 749 O O . ARG A 1 99 ? 0.625 -7.061 -8.471 1.00 90.31 99 ARG A O 1
ATOM 756 N N . LEU A 1 100 ? 0.655 -5.182 -7.229 1.00 89.06 100 LEU A N 1
ATOM 757 C CA . LEU A 1 100 ? 1.822 -4.586 -7.871 1.00 89.06 100 LEU A CA 1
ATOM 758 C C . LEU A 1 100 ? 2.866 -4.251 -6.817 1.00 89.06 100 LEU A C 1
ATOM 760 O O . LEU A 1 100 ? 2.582 -3.521 -5.865 1.00 89.06 100 LEU A O 1
ATOM 764 N N . HIS A 1 101 ? 4.074 -4.765 -7.029 1.00 87.31 101 HIS A N 1
ATOM 765 C CA . HIS A 1 101 ? 5.244 -4.471 -6.217 1.00 87.31 101 HIS A CA 1
ATOM 766 C C . HIS A 1 101 ? 6.244 -3.638 -7.014 1.00 87.31 101 HIS A C 1
ATOM 768 O O . HIS A 1 101 ? 6.546 -3.945 -8.173 1.00 87.31 101 HIS A O 1
ATOM 774 N N . ALA A 1 102 ? 6.770 -2.603 -6.375 1.00 85.50 102 ALA A N 1
ATOM 775 C CA . ALA A 1 102 ? 7.790 -1.731 -6.931 1.00 85.50 102 ALA A CA 1
ATOM 776 C C . ALA A 1 102 ? 8.842 -1.438 -5.858 1.00 85.50 102 ALA A C 1
ATOM 778 O O . ALA A 1 102 ? 8.473 -1.352 -4.693 1.00 85.50 102 ALA A O 1
ATOM 779 N N . ARG A 1 103 ? 10.123 -1.305 -6.203 1.00 84.00 103 ARG A N 1
ATOM 780 C CA . ARG A 1 103 ? 11.184 -1.054 -5.217 1.00 84.00 103 ARG A CA 1
ATOM 781 C C . ARG A 1 103 ? 12.030 0.162 -5.587 1.00 84.00 103 ARG A C 1
ATOM 783 O O . ARG A 1 103 ? 12.577 0.200 -6.684 1.00 84.00 103 ARG A O 1
ATOM 790 N N . ILE A 1 104 ? 12.159 1.123 -4.674 1.00 81.44 104 ILE A N 1
ATOM 791 C CA . ILE A 1 104 ? 13.072 2.270 -4.822 1.00 81.44 104 ILE A CA 1
ATOM 792 C C . ILE A 1 104 ? 14.233 2.061 -3.860 1.00 81.44 104 ILE A C 1
ATOM 794 O O . ILE A 1 104 ? 14.012 1.905 -2.661 1.00 81.44 104 ILE A O 1
ATOM 798 N N . CYS A 1 105 ? 15.453 2.051 -4.382 1.00 79.75 105 CYS A N 1
ATOM 799 C CA . CYS A 1 105 ? 16.669 1.880 -3.603 1.00 79.75 105 CYS A CA 1
ATOM 800 C C . CYS A 1 105 ? 17.385 3.229 -3.460 1.00 79.75 105 CYS A C 1
ATOM 802 O O . CYS A 1 105 ? 17.959 3.711 -4.436 1.00 79.75 105 CYS A O 1
ATOM 804 N N . PRO A 1 106 ? 17.338 3.859 -2.275 1.00 71.94 106 PRO A N 1
ATOM 805 C CA . PRO A 1 106 ? 18.013 5.131 -2.055 1.00 71.94 106 PRO A CA 1
ATOM 806 C C . PRO A 1 106 ? 19.517 4.954 -1.819 1.00 71.94 106 PRO A C 1
ATOM 808 O O . PRO A 1 106 ? 19.931 3.991 -1.170 1.00 71.94 106 PRO A O 1
ATOM 811 N N . PHE A 1 107 ? 20.334 5.894 -2.308 1.00 64.38 107 PHE A N 1
ATOM 812 C CA . PHE A 1 107 ? 21.780 5.913 -2.050 1.00 64.38 107 PHE A CA 1
ATOM 813 C C . PHE A 1 107 ? 22.181 6.605 -0.747 1.00 64.38 107 PHE A C 1
ATOM 815 O O . PHE A 1 107 ? 23.228 6.283 -0.176 1.00 64.38 107 PHE A O 1
ATOM 822 N N . PHE A 1 108 ? 21.376 7.537 -0.244 1.00 62.66 108 PHE A N 1
ATOM 823 C CA . PHE A 1 108 ? 21.720 8.269 0.969 1.00 62.66 108 PHE A CA 1
ATOM 824 C C . PHE A 1 108 ? 21.418 7.466 2.239 1.00 62.66 108 PHE A C 1
ATOM 826 O O . PHE A 1 108 ? 20.332 6.924 2.431 1.00 62.66 108 PHE A O 1
ATOM 833 N N . LYS A 1 109 ? 22.424 7.391 3.119 1.00 53.97 109 LYS A N 1
ATOM 834 C CA . LYS A 1 109 ? 22.411 6.583 4.349 1.00 53.97 109 LYS A CA 1
ATOM 835 C C . LYS A 1 109 ? 21.844 7.303 5.581 1.00 53.97 109 LYS A C 1
ATOM 837 O O . LYS A 1 109 ? 21.593 6.630 6.571 1.00 53.97 109 LYS A O 1
ATOM 842 N N . ASN A 1 110 ? 21.666 8.629 5.539 1.00 55.00 110 ASN A N 1
ATOM 843 C CA . ASN A 1 110 ? 21.550 9.462 6.749 1.00 55.00 110 ASN A CA 1
ATOM 844 C C . ASN A 1 110 ? 20.393 10.485 6.721 1.00 55.00 110 ASN A C 1
ATOM 846 O O . ASN A 1 110 ? 20.532 11.574 7.276 1.00 55.00 110 ASN A O 1
ATOM 850 N N . THR A 1 111 ? 19.270 10.180 6.072 1.00 58.09 111 THR A N 1
ATOM 851 C CA . THR A 1 111 ? 18.090 11.061 6.087 1.00 58.09 111 THR A CA 1
ATOM 852 C C . THR A 1 111 ? 16.865 10.289 6.533 1.00 58.09 111 THR A C 1
ATOM 854 O O . THR A 1 111 ? 16.336 9.466 5.793 1.00 58.09 111 THR A O 1
ATOM 857 N N . ASP A 1 112 ? 16.429 10.577 7.758 1.00 58.56 112 ASP A N 1
ATOM 858 C CA . ASP A 1 112 ? 15.364 9.841 8.445 1.00 58.56 112 ASP A CA 1
ATOM 859 C C . ASP A 1 112 ? 13.962 10.120 7.862 1.00 58.56 112 ASP A C 1
ATOM 861 O O . ASP A 1 112 ? 13.028 9.361 8.129 1.00 58.56 112 ASP A O 1
ATOM 865 N N . ASP A 1 113 ? 13.821 11.176 7.046 1.00 67.88 113 ASP A N 1
ATOM 866 C CA . ASP A 1 113 ? 12.544 11.671 6.512 1.00 67.88 113 ASP A CA 1
ATOM 867 C C . ASP A 1 113 ? 12.558 11.769 4.976 1.00 67.88 113 ASP A C 1
ATOM 869 O O . ASP A 1 113 ? 12.689 12.839 4.372 1.00 67.88 113 ASP A O 1
ATOM 873 N N . ALA A 1 114 ? 12.470 10.609 4.323 1.00 71.94 114 ALA A N 1
ATOM 874 C CA . ALA A 1 114 ? 12.286 10.532 2.879 1.00 71.94 114 ALA A CA 1
ATOM 875 C C . ALA A 1 114 ? 10.796 10.401 2.538 1.00 71.94 114 ALA A C 1
ATOM 877 O O . ALA A 1 114 ? 10.017 9.770 3.252 1.00 71.94 114 ALA A O 1
ATOM 878 N N . VAL A 1 115 ? 10.373 10.949 1.403 1.00 76.38 115 VAL A N 1
ATOM 879 C CA . VAL A 1 115 ? 9.015 10.762 0.885 1.00 76.38 115 VAL A CA 1
ATOM 880 C C . VAL A 1 115 ? 9.101 10.248 -0.537 1.00 76.38 115 VAL A C 1
ATOM 882 O O . VAL A 1 115 ? 9.834 10.766 -1.377 1.00 76.38 115 VAL A O 1
ATOM 885 N N . ALA A 1 116 ? 8.307 9.223 -0.814 1.00 78.38 116 ALA A N 1
ATOM 886 C CA . ALA A 1 116 ? 8.183 8.655 -2.140 1.00 78.38 116 ALA A CA 1
ATOM 887 C C . ALA A 1 116 ? 6.728 8.655 -2.585 1.00 78.38 116 ALA A C 1
ATOM 889 O O . ALA A 1 116 ? 5.816 8.323 -1.819 1.00 78.38 116 ALA A O 1
ATOM 890 N N . THR A 1 117 ? 6.516 8.973 -3.854 1.00 83.00 117 THR A N 1
ATOM 891 C CA . THR A 1 117 ? 5.216 8.866 -4.505 1.00 83.00 117 THR A CA 1
ATOM 892 C C . THR A 1 117 ? 5.335 7.972 -5.724 1.00 83.00 117 THR A C 1
ATOM 894 O O . THR A 1 117 ? 6.151 8.211 -6.604 1.00 83.00 117 THR A O 1
ATOM 897 N N . LEU A 1 118 ? 4.490 6.946 -5.785 1.00 87.19 118 LEU A N 1
ATOM 898 C CA . LEU A 1 118 ? 4.338 6.096 -6.956 1.00 87.19 118 LEU A CA 1
ATOM 899 C C . LEU A 1 118 ? 2.987 6.358 -7.603 1.00 87.19 118 LEU A C 1
ATOM 901 O O . LEU A 1 118 ? 1.944 6.392 -6.938 1.00 87.19 118 LEU A O 1
ATOM 905 N N . VAL A 1 119 ? 3.009 6.488 -8.920 1.00 90.50 119 VAL A N 1
ATOM 906 C CA . VAL A 1 119 ? 1.824 6.597 -9.757 1.00 90.50 119 VAL A CA 1
ATOM 907 C C . VAL A 1 119 ? 1.789 5.378 -10.665 1.00 90.50 119 VAL A C 1
ATOM 909 O O . VAL A 1 119 ? 2.726 5.146 -11.412 1.00 90.50 119 VAL A O 1
ATOM 912 N N . ALA A 1 120 ? 0.702 4.613 -10.617 1.00 92.19 120 ALA A N 1
ATOM 913 C CA . ALA A 1 120 ? 0.437 3.523 -11.548 1.00 92.19 120 ALA A CA 1
ATOM 914 C C . ALA A 1 120 ? -0.772 3.884 -12.423 1.00 92.19 120 ALA A C 1
ATOM 916 O O . ALA A 1 120 ? -1.869 4.114 -11.909 1.00 92.19 120 ALA A O 1
ATOM 917 N N . VAL A 1 121 ? -0.586 3.941 -13.740 1.00 94.56 121 VAL A N 1
ATOM 918 C CA . VAL A 1 121 ? -1.635 4.243 -14.722 1.00 94.56 121 VAL A CA 1
ATOM 919 C C . VAL A 1 121 ? -1.927 2.995 -15.540 1.00 94.56 121 VAL A C 1
ATOM 921 O O . VAL A 1 121 ? -1.051 2.486 -16.232 1.00 94.56 121 VAL A O 1
ATOM 924 N N . ASN A 1 122 ? -3.159 2.496 -15.481 1.00 95.44 122 ASN A N 1
ATOM 925 C CA . ASN A 1 122 ? -3.572 1.362 -16.306 1.00 95.44 122 ASN A CA 1
ATOM 926 C C . ASN A 1 122 ? -3.576 1.783 -17.790 1.00 95.44 122 ASN A C 1
ATOM 928 O O . ASN A 1 122 ? -4.212 2.777 -18.148 1.00 95.44 122 ASN A O 1
ATOM 932 N N . ARG A 1 123 ? -2.869 1.053 -18.660 1.00 94.38 123 ARG A N 1
ATOM 933 C CA . ARG A 1 123 ? -2.681 1.437 -20.070 1.00 94.38 123 ARG A CA 1
ATOM 934 C C . ARG A 1 123 ? -3.973 1.388 -20.880 1.00 94.38 123 ARG A C 1
ATOM 936 O O . ARG A 1 123 ? -4.117 2.198 -21.795 1.00 94.38 123 ARG A O 1
ATOM 943 N N . GLU A 1 124 ? -4.888 0.488 -20.536 1.00 93.88 124 GLU A N 1
ATOM 944 C CA . GLU A 1 124 ? -6.162 0.293 -21.230 1.00 93.88 124 GLU A CA 1
ATOM 945 C C . GLU A 1 124 ? -7.209 1.303 -20.747 1.00 93.88 124 GLU A C 1
ATOM 947 O O . GLU A 1 124 ? -7.696 2.129 -21.512 1.00 93.88 124 GLU A O 1
ATOM 952 N N . THR A 1 125 ? -7.498 1.305 -19.446 1.00 94.19 125 THR A N 1
ATOM 953 C CA . THR A 1 125 ? -8.565 2.130 -18.854 1.00 94.19 125 THR A CA 1
ATOM 954 C C . THR A 1 125 ? -8.144 3.570 -18.559 1.00 94.19 125 THR A C 1
ATOM 956 O O . THR A 1 125 ? -8.982 4.381 -18.167 1.00 94.19 125 THR A O 1
ATOM 959 N N . LYS A 1 126 ? -6.844 3.883 -18.661 1.00 95.38 126 LYS A N 1
ATOM 960 C CA . LYS A 1 126 ? -6.224 5.169 -18.281 1.00 95.38 126 LYS A CA 1
ATOM 961 C C . LYS A 1 126 ? -6.459 5.585 -16.825 1.00 95.38 126 LYS A C 1
ATOM 963 O O . LYS A 1 126 ? -6.165 6.716 -16.441 1.00 95.38 126 LYS A O 1
ATOM 968 N N . ARG A 1 127 ? -6.962 4.679 -15.979 1.00 94.25 127 ARG A N 1
ATOM 969 C CA . ARG A 1 127 ? -7.191 4.953 -14.558 1.00 94.25 127 ARG A CA 1
ATOM 970 C C . ARG A 1 127 ? -5.865 5.095 -13.823 1.00 94.25 127 ARG A C 1
ATOM 972 O O . ARG A 1 127 ? -4.985 4.242 -13.934 1.00 94.25 127 ARG A O 1
ATOM 979 N N . ARG A 1 128 ? -5.755 6.173 -13.046 1.00 93.44 128 ARG A N 1
ATOM 980 C CA . ARG A 1 128 ? -4.578 6.523 -12.248 1.00 93.44 128 ARG A CA 1
ATOM 981 C C . ARG A 1 128 ? -4.747 6.065 -10.803 1.00 93.44 128 ARG A C 1
ATOM 983 O O . ARG A 1 128 ? -5.752 6.364 -10.162 1.00 93.44 128 ARG A O 1
ATOM 990 N N . HIS A 1 129 ? -3.724 5.405 -10.276 1.00 91.25 129 HIS A N 1
ATOM 991 C CA . HIS A 1 129 ? -3.630 4.960 -8.892 1.00 91.25 129 HIS A CA 1
ATOM 992 C C . HIS A 1 129 ? -2.399 5.594 -8.245 1.00 91.25 129 HIS A C 1
ATOM 994 O O . HIS A 1 129 ? -1.286 5.446 -8.741 1.00 91.25 129 HIS A O 1
ATOM 1000 N N . LEU A 1 130 ? -2.603 6.314 -7.142 1.00 88.50 130 LE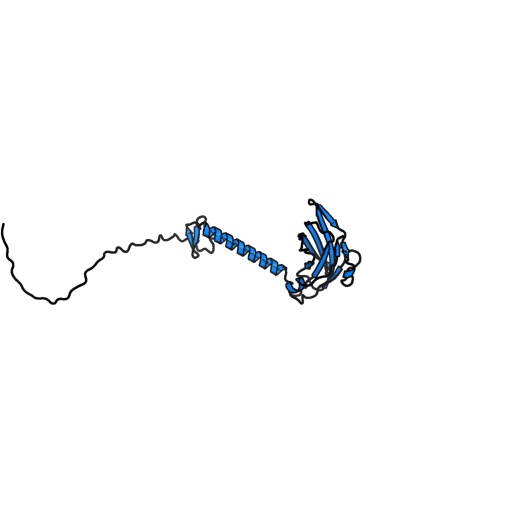U A N 1
ATOM 1001 C CA . LEU A 1 130 ? -1.544 7.009 -6.412 1.00 88.50 130 LEU A CA 1
ATOM 1002 C C . LEU A 1 130 ? -1.216 6.260 -5.120 1.00 88.50 130 LEU A C 1
ATOM 1004 O O . LEU A 1 130 ? -2.117 5.862 -4.374 1.00 88.50 130 LEU A O 1
ATOM 1008 N N . LYS A 1 131 ? 0.073 6.134 -4.821 1.00 83.94 131 LYS A N 1
ATOM 1009 C CA . LYS A 1 131 ? 0.569 5.696 -3.523 1.00 83.94 131 LYS A CA 1
ATOM 1010 C C . LYS A 1 131 ? 1.670 6.641 -3.058 1.00 83.94 131 LYS A C 1
ATOM 1012 O O . LYS A 1 131 ? 2.777 6.581 -3.571 1.00 83.94 131 LYS A O 1
ATOM 1017 N N . SER A 1 132 ? 1.368 7.470 -2.067 1.00 75.69 132 SER A N 1
ATOM 1018 C CA . SER A 1 132 ? 2.376 8.254 -1.348 1.00 75.69 132 SER A CA 1
ATOM 1019 C C . SER A 1 132 ? 2.743 7.545 -0.052 1.00 75.69 132 SER A C 1
ATOM 1021 O O . SER A 1 132 ? 1.878 6.964 0.616 1.00 75.69 132 SER A O 1
ATOM 1023 N N . LEU A 1 133 ? 4.023 7.564 0.291 1.00 67.44 133 LEU A N 1
ATOM 1024 C CA . LEU A 1 133 ? 4.548 7.005 1.526 1.00 67.44 133 LEU A CA 1
ATOM 1025 C C . LEU A 1 133 ? 5.547 7.984 2.132 1.00 67.44 133 LEU A C 1
ATOM 1027 O O . LEU A 1 133 ? 6.485 8.403 1.460 1.00 67.44 133 LEU A O 1
ATOM 1031 N N . HIS A 1 134 ? 5.348 8.284 3.414 1.00 63.22 134 HIS A N 1
ATOM 1032 C CA . HIS A 1 134 ? 6.424 8.756 4.275 1.00 63.22 134 HIS A CA 1
ATOM 1033 C C . HIS A 1 134 ? 7.301 7.548 4.590 1.00 63.22 134 HIS A C 1
ATOM 1035 O O . HIS A 1 134 ? 6.829 6.539 5.133 1.00 63.22 134 HIS A O 1
ATOM 1041 N N . LEU A 1 135 ? 8.546 7.615 4.150 1.00 60.03 135 LEU A N 1
ATOM 1042 C CA . LEU A 1 135 ? 9.552 6.604 4.382 1.00 60.03 135 LEU A CA 1
ATOM 1043 C C . LEU A 1 135 ? 10.296 7.007 5.646 1.00 60.03 135 LEU A C 1
ATOM 1045 O O . LEU A 1 135 ? 11.193 7.838 5.616 1.00 60.03 135 LEU A O 1
ATOM 1049 N N . GLU A 1 136 ? 9.921 6.389 6.761 1.00 51.59 136 GLU A N 1
ATOM 1050 C CA . GLU A 1 136 ? 10.794 6.362 7.931 1.00 51.59 136 GLU A CA 1
ATOM 1051 C C . GLU A 1 136 ? 12.009 5.505 7.559 1.00 51.59 136 GLU A C 1
ATOM 1053 O O . GLU A 1 136 ? 11.934 4.269 7.561 1.00 51.59 136 GLU A O 1
ATOM 1058 N N . VAL A 1 137 ? 13.113 6.153 7.186 1.00 51.50 137 VAL A N 1
ATOM 1059 C CA . VAL A 1 137 ? 14.394 5.496 6.896 1.00 51.50 137 VAL A CA 1
ATOM 1060 C C . VAL A 1 13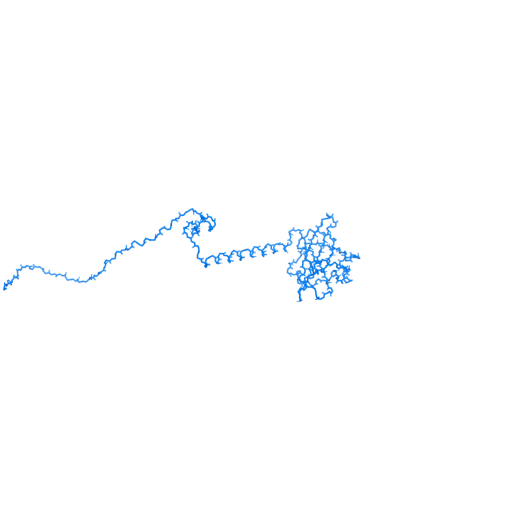7 ? 15.089 5.214 8.228 1.00 51.50 137 VAL A C 1
ATOM 1062 O O . VAL A 1 137 ? 16.163 5.715 8.520 1.00 51.50 137 VAL A O 1
ATOM 1065 N N . ASN A 1 138 ? 14.458 4.422 9.097 1.00 43.56 138 ASN A N 1
ATOM 1066 C CA . ASN A 1 138 ? 15.126 3.999 10.323 1.00 43.56 138 ASN A CA 1
ATOM 1067 C C . ASN A 1 138 ? 16.318 3.099 9.966 1.00 43.56 138 ASN A C 1
ATOM 1069 O O . ASN A 1 138 ? 16.182 2.172 9.156 1.00 43.56 138 ASN A O 1
ATOM 1073 N N . ASN A 1 139 ? 17.462 3.353 10.611 1.00 38.03 139 ASN A N 1
ATOM 1074 C CA . ASN A 1 139 ? 18.681 2.546 10.527 1.00 38.03 139 ASN A CA 1
ATOM 1075 C C . ASN A 1 139 ? 18.355 1.043 10.637 1.00 38.03 139 ASN A C 1
ATOM 1077 O O . ASN A 1 139 ? 18.083 0.529 11.721 1.00 38.03 139 ASN A O 1
ATOM 1081 N N . GLY A 1 140 ? 18.373 0.339 9.500 1.00 39.47 140 GLY A N 1
ATOM 1082 C CA . GLY A 1 140 ? 18.176 -1.113 9.418 1.00 39.47 140 GLY A CA 1
ATOM 1083 C C . GLY A 1 140 ? 16.833 -1.608 8.864 1.00 39.47 140 GLY A C 1
ATOM 1084 O O . GLY A 1 140 ? 16.696 -2.813 8.661 1.00 39.47 140 GLY A O 1
ATOM 1085 N N . SER A 1 141 ? 15.863 -0.742 8.550 1.00 46.53 141 SER A N 1
ATOM 1086 C CA . SER A 1 141 ? 14.630 -1.153 7.856 1.00 46.53 141 SER A CA 1
ATOM 1087 C C . SER A 1 141 ? 14.224 -0.147 6.781 1.00 46.53 141 SER A C 1
ATOM 1089 O O . SER A 1 141 ? 13.278 0.621 6.951 1.00 46.53 141 SER A O 1
ATOM 1091 N N . VAL A 1 142 ? 14.924 -0.150 5.648 1.00 50.78 142 VAL A N 1
ATOM 1092 C CA . VAL A 1 142 ? 14.473 0.610 4.479 1.00 50.78 142 VAL A CA 1
ATOM 1093 C C . VAL A 1 142 ? 13.155 -0.017 4.008 1.00 50.78 142 VAL A C 1
ATOM 1095 O O . VAL A 1 142 ? 13.138 -1.165 3.569 1.00 50.78 142 VAL A O 1
ATOM 1098 N N . LYS A 1 143 ? 12.030 0.705 4.108 1.00 60.62 143 LYS A N 1
ATOM 1099 C CA . LYS A 1 143 ? 10.791 0.345 3.390 1.00 60.62 143 LYS A CA 1
ATOM 1100 C C . LYS A 1 143 ? 10.971 0.693 1.913 1.00 60.62 143 LYS A C 1
ATOM 1102 O O . LYS A 1 143 ? 10.317 1.581 1.387 1.00 60.62 143 LYS A O 1
ATOM 1107 N N . ASP A 1 144 ? 11.900 0.009 1.264 1.00 69.81 144 ASP A N 1
ATOM 1108 C CA . ASP A 1 144 ? 12.207 0.184 -0.152 1.00 69.81 144 ASP A CA 1
ATOM 1109 C C . ASP A 1 144 ? 11.160 -0.480 -1.050 1.00 69.81 144 ASP A C 1
ATOM 1111 O O . ASP A 1 144 ? 11.046 -0.109 -2.211 1.00 69.81 144 ASP A O 1
ATOM 1115 N N . LEU A 1 145 ? 10.385 -1.439 -0.528 1.00 79.62 145 LEU A N 1
ATOM 1116 C CA . LEU A 1 145 ? 9.340 -2.154 -1.254 1.00 79.62 145 LEU A CA 1
ATOM 1117 C C . LEU A 1 145 ? 7.956 -1.505 -1.096 1.00 79.62 145 LEU A C 1
ATOM 1119 O O . LEU A 1 145 ? 7.313 -1.531 -0.044 1.00 79.62 145 LEU A O 1
ATOM 1123 N N . PHE A 1 146 ? 7.436 -1.032 -2.216 1.00 81.56 146 PHE A N 1
ATOM 1124 C CA . PHE A 1 146 ? 6.128 -0.434 -2.401 1.00 81.56 146 PHE A CA 1
ATOM 1125 C C . PHE A 1 146 ? 5.141 -1.484 -2.884 1.00 81.56 146 PHE A C 1
ATOM 1127 O O . PHE A 1 146 ? 5.417 -2.224 -3.825 1.00 81.56 146 PHE A O 1
ATOM 1134 N N . THR A 1 147 ? 3.963 -1.537 -2.261 1.00 85.00 147 THR A N 1
ATOM 1135 C CA . THR A 1 147 ? 2.913 -2.487 -2.645 1.00 85.00 147 THR A CA 1
ATOM 1136 C C . THR A 1 147 ? 1.583 -1.777 -2.867 1.00 85.00 147 THR A C 1
ATOM 1138 O O . THR A 1 147 ? 1.009 -1.180 -1.947 1.00 85.00 147 THR A O 1
ATOM 1141 N N . PHE A 1 148 ? 1.058 -1.893 -4.085 1.00 88.62 148 PHE A N 1
ATOM 1142 C CA . PHE A 1 148 ? -0.365 -1.732 -4.346 1.00 88.62 148 PHE A CA 1
ATOM 1143 C C . PHE A 1 148 ? -1.035 -3.077 -4.075 1.00 88.62 148 PHE A C 1
ATOM 1145 O O . PHE A 1 148 ? -0.866 -4.037 -4.822 1.00 88.62 148 PHE A O 1
ATOM 1152 N N . TYR A 1 149 ? -1.766 -3.147 -2.964 1.00 87.75 149 TYR A N 1
ATOM 1153 C CA . TYR A 1 149 ? -2.350 -4.397 -2.474 1.00 87.75 149 TYR A CA 1
ATOM 1154 C C . TYR A 1 149 ? -3.488 -4.935 -3.345 1.00 87.75 149 TYR A C 1
ATOM 1156 O O . TYR A 1 149 ? -3.801 -6.116 -3.258 1.00 87.75 149 TYR A O 1
ATOM 1164 N N . SER A 1 150 ? -4.114 -4.068 -4.140 1.00 89.56 150 SER A N 1
ATOM 1165 C CA . SER A 1 150 ? -5.273 -4.401 -4.959 1.00 89.56 150 SER A CA 1
ATOM 1166 C C . SER A 1 150 ? -5.349 -3.428 -6.134 1.00 89.56 150 SER A C 1
ATOM 1168 O O . SER A 1 150 ? -5.539 -2.225 -5.923 1.00 89.56 150 SER A O 1
ATOM 1170 N N . LEU A 1 151 ? -5.141 -3.934 -7.346 1.00 91.81 151 LEU A N 1
ATOM 1171 C CA . LEU A 1 151 ? -5.325 -3.219 -8.609 1.00 91.81 151 LEU A CA 1
ATOM 1172 C C . LEU A 1 151 ? -6.076 -4.115 -9.604 1.00 91.81 151 LEU A C 1
ATOM 1174 O O . LEU A 1 151 ? -5.855 -5.327 -9.596 1.00 91.81 151 LEU A O 1
ATOM 1178 N N . PRO A 1 152 ? -6.916 -3.552 -10.488 1.00 93.00 152 PRO A N 1
ATOM 1179 C CA . PRO A 1 152 ? -7.434 -4.281 -11.642 1.00 93.00 152 PRO A CA 1
ATOM 1180 C C . PRO A 1 152 ? -6.320 -4.977 -12.431 1.00 93.00 152 PRO A C 1
ATOM 1182 O O . PRO A 1 152 ? -5.188 -4.498 -12.478 1.00 93.00 152 PRO A O 1
ATOM 1185 N N . LEU A 1 153 ? -6.641 -6.113 -13.046 1.00 93.81 153 LEU A N 1
ATOM 1186 C CA . LEU A 1 153 ? -5.692 -6.812 -13.911 1.00 93.81 153 LEU A CA 1
ATOM 1187 C C . LEU A 1 153 ? -5.385 -5.977 -15.157 1.00 93.81 153 LEU A C 1
ATOM 1189 O O . LEU A 1 153 ? -6.225 -5.203 -15.619 1.00 93.81 153 LEU A O 1
ATOM 1193 N N . GLY A 1 154 ? -4.187 -6.154 -15.706 1.00 93.38 154 GLY A N 1
ATOM 1194 C CA . GLY A 1 154 ? -3.769 -5.505 -16.947 1.00 93.38 154 GLY A CA 1
ATOM 1195 C C . GLY A 1 154 ? -2.375 -4.902 -16.870 1.00 93.38 154 GLY A C 1
ATOM 1196 O O . GLY A 1 154 ? -1.634 -5.110 -15.910 1.00 93.38 154 GLY A O 1
ATOM 1197 N N . GLU A 1 155 ? -2.002 -4.156 -17.903 1.00 94.12 155 GLU A N 1
ATOM 1198 C CA . GLU A 1 155 ? -0.707 -3.482 -17.966 1.00 94.12 155 GLU A CA 1
ATOM 1199 C C . GLU A 1 155 ? -0.774 -2.080 -17.370 1.00 94.12 155 GLU A C 1
ATOM 1201 O O . GLU A 1 155 ? -1.677 -1.294 -17.665 1.00 94.12 155 GLU A O 1
ATOM 1206 N N . TYR A 1 156 ? 0.224 -1.757 -16.558 1.00 93.12 156 TYR A N 1
ATOM 1207 C CA . TYR A 1 156 ? 0.367 -0.486 -15.877 1.00 93.12 156 TYR A CA 1
ATOM 1208 C C . TYR A 1 156 ? 1.671 0.182 -16.265 1.00 93.12 156 TYR A C 1
ATOM 1210 O O . TYR A 1 156 ? 2.730 -0.436 -16.291 1.00 93.12 156 TYR A O 1
ATOM 1218 N N . GLU A 1 157 ? 1.575 1.477 -16.505 1.00 92.12 157 GLU A N 1
ATOM 1219 C CA . GLU A 1 157 ? 2.695 2.392 -16.555 1.00 92.12 157 GLU A CA 1
ATOM 1220 C C . GLU A 1 157 ? 2.929 2.941 -15.148 1.00 92.12 157 GLU A C 1
ATOM 1222 O O . GLU A 1 157 ? 2.065 3.621 -14.590 1.00 92.12 157 GLU A O 1
ATOM 1227 N N . VAL A 1 158 ? 4.068 2.601 -14.555 1.00 90.31 158 VAL A N 1
ATOM 1228 C CA . VAL A 1 158 ? 4.436 2.994 -13.198 1.00 90.31 158 VAL A CA 1
ATOM 1229 C C . VAL A 1 158 ? 5.554 4.019 -13.255 1.00 90.31 158 VAL A C 1
ATOM 1231 O O . VAL A 1 158 ? 6.603 3.765 -13.842 1.00 90.31 158 VAL A O 1
ATOM 1234 N N . THR A 1 159 ? 5.338 5.156 -12.610 1.00 88.25 159 THR A N 1
ATOM 1235 C CA . THR A 1 159 ? 6.354 6.185 -12.397 1.00 88.25 159 THR A CA 1
ATOM 1236 C C . THR A 1 159 ? 6.541 6.417 -10.908 1.00 88.25 159 THR A C 1
ATOM 1238 O O . THR A 1 159 ? 5.605 6.288 -10.110 1.00 88.25 159 THR A O 1
ATOM 1241 N N . ALA A 1 160 ? 7.772 6.731 -10.529 1.00 84.69 160 ALA A N 1
ATOM 1242 C CA . ALA A 1 160 ? 8.144 7.034 -9.162 1.00 84.69 160 ALA A CA 1
ATOM 1243 C C . ALA A 1 160 ? 8.673 8.467 -9.076 1.00 84.69 160 ALA A C 1
ATOM 1245 O O . ALA A 1 160 ? 9.256 8.991 -10.020 1.00 84.69 160 ALA A O 1
ATOM 1246 N N . GLN A 1 161 ? 8.455 9.089 -7.928 1.00 82.19 161 GLN A N 1
ATOM 1247 C CA . GLN A 1 161 ? 9.091 10.324 -7.501 1.00 82.19 161 GLN A CA 1
ATOM 1248 C C . GLN A 1 161 ? 9.606 10.102 -6.090 1.00 82.19 161 GLN A C 1
ATOM 1250 O O . GLN A 1 161 ? 8.934 9.459 -5.276 1.00 82.19 161 GLN A O 1
ATOM 1255 N N . TYR A 1 162 ? 10.784 10.631 -5.807 1.00 79.25 162 TYR A N 1
ATOM 1256 C CA . TYR A 1 162 ? 11.452 10.447 -4.535 1.00 79.25 162 TYR A CA 1
ATOM 1257 C C . TYR A 1 162 ? 12.072 11.762 -4.093 1.00 79.25 162 TYR A C 1
ATOM 1259 O O . TYR A 1 162 ? 12.549 12.538 -4.916 1.00 79.25 162 TYR A O 1
ATOM 1267 N N . GLY A 1 163 ? 12.025 12.028 -2.798 1.00 76.38 163 GLY A N 1
ATOM 1268 C CA . GLY A 1 163 ? 12.562 13.250 -2.238 1.00 76.38 163 GLY A CA 1
ATOM 1269 C C . GLY A 1 163 ? 12.834 13.131 -0.751 1.00 76.38 163 GLY A C 1
ATOM 1270 O O . GLY A 1 163 ? 12.428 12.162 -0.106 1.00 76.38 163 GLY A O 1
ATOM 1271 N N . VAL A 1 164 ? 13.507 14.136 -0.213 1.00 73.94 164 VAL A N 1
ATOM 1272 C CA . VAL A 1 164 ? 13.789 14.277 1.215 1.00 73.94 164 VAL A CA 1
ATOM 1273 C C . VAL A 1 164 ? 13.046 15.496 1.732 1.00 73.94 164 VAL A C 1
ATOM 1275 O O . VAL A 1 164 ? 12.984 16.531 1.068 1.00 73.94 164 VAL A O 1
ATOM 1278 N N . GLN A 1 165 ? 12.473 15.386 2.927 1.00 69.00 165 GLN A N 1
ATOM 1279 C CA . GLN A 1 165 ? 11.953 16.547 3.628 1.00 69.00 165 GLN A CA 1
ATOM 1280 C C . GLN A 1 165 ? 13.055 17.137 4.518 1.00 69.00 165 GLN A C 1
ATOM 1282 O O . GLN A 1 165 ? 13.456 16.541 5.513 1.00 69.00 165 GLN A O 1
ATOM 1287 N N . VAL A 1 166 ? 13.551 18.327 4.170 1.00 67.00 166 VAL A N 1
ATOM 1288 C CA . VAL A 1 166 ? 14.551 19.059 4.963 1.00 67.00 166 VAL A CA 1
ATOM 1289 C C . VAL A 1 166 ? 13.910 20.346 5.466 1.00 67.00 166 VAL A C 1
ATOM 1291 O O . VAL A 1 166 ? 13.483 21.188 4.680 1.00 67.00 166 VAL A O 1
ATOM 1294 N N . ASN A 1 167 ? 13.800 20.505 6.789 1.00 67.81 167 ASN A N 1
ATOM 1295 C CA . ASN A 1 167 ? 13.181 21.681 7.426 1.00 67.81 167 ASN A CA 1
ATOM 1296 C C . ASN A 1 167 ? 11.763 22.005 6.906 1.00 67.81 167 ASN A C 1
ATOM 1298 O O . ASN A 1 167 ? 11.377 23.166 6.793 1.00 67.81 167 ASN A O 1
ATOM 1302 N N . GLY A 1 168 ? 10.982 20.976 6.566 1.00 65.81 168 GLY A N 1
ATOM 1303 C CA . GLY A 1 168 ? 9.624 21.130 6.041 1.00 65.81 168 GLY A CA 1
ATOM 1304 C C . GLY A 1 168 ? 9.536 21.407 4.534 1.00 65.81 168 GLY A C 1
ATOM 1305 O O . GLY A 1 168 ? 8.430 21.351 3.998 1.00 65.81 168 GLY A O 1
ATOM 1306 N N . ILE A 1 169 ? 10.660 21.637 3.847 1.00 66.94 169 ILE A N 1
ATOM 1307 C CA . ILE A 1 169 ? 10.732 21.797 2.389 1.00 66.94 169 ILE A CA 1
ATOM 1308 C C . ILE A 1 169 ? 10.981 20.431 1.753 1.00 66.94 169 ILE A C 1
ATOM 1310 O O . ILE A 1 169 ? 11.809 19.658 2.233 1.00 66.94 169 ILE A O 1
ATOM 1314 N N . PHE A 1 170 ? 10.238 20.132 0.687 1.00 67.50 170 PHE A N 1
ATOM 1315 C CA . PHE A 1 170 ? 10.402 18.902 -0.073 1.00 67.50 170 PHE A CA 1
ATOM 1316 C C . PHE A 1 170 ? 11.409 19.121 -1.198 1.00 67.50 170 PHE A C 1
ATOM 1318 O O . PHE A 1 170 ? 11.132 19.890 -2.118 1.00 67.50 170 PHE A O 1
ATOM 1325 N N . ASP A 1 171 ? 12.553 18.452 -1.106 1.00 70.25 171 ASP A N 1
ATOM 1326 C CA . ASP A 1 171 ? 13.551 18.425 -2.168 1.00 70.25 171 ASP A CA 1
ATOM 1327 C C . ASP A 1 171 ? 13.402 17.126 -2.963 1.00 70.25 171 ASP A C 1
ATOM 1329 O O . ASP A 1 171 ? 13.455 16.030 -2.398 1.00 70.25 171 ASP A O 1
ATOM 1333 N N . THR A 1 172 ? 13.127 17.239 -4.261 1.00 67.75 172 THR A N 1
ATOM 1334 C CA . THR A 1 172 ? 12.928 16.087 -5.149 1.00 67.75 172 THR A CA 1
ATOM 1335 C C . THR A 1 172 ? 14.252 15.671 -5.759 1.00 67.75 172 THR A C 1
ATOM 1337 O O . THR A 1 172 ? 14.881 16.467 -6.450 1.00 67.75 172 THR A O 1
ATOM 1340 N N . HIS A 1 173 ? 14.621 14.407 -5.585 1.00 69.75 173 HIS A N 1
ATOM 1341 C CA . HIS A 1 173 ? 15.799 13.828 -6.216 1.00 69.75 173 HIS A CA 1
ATOM 1342 C C . HIS A 1 173 ? 15.447 13.218 -7.572 1.00 69.75 173 HIS A C 1
ATOM 1344 O O . HIS A 1 173 ? 14.348 12.683 -7.770 1.00 69.75 173 HIS A O 1
ATOM 1350 N N . GLU A 1 174 ? 16.399 13.271 -8.503 1.00 69.38 174 GLU A N 1
ATOM 1351 C CA . GLU A 1 174 ? 16.281 12.541 -9.758 1.00 69.38 174 GLU A CA 1
ATOM 1352 C C . GLU A 1 174 ? 16.346 11.036 -9.481 1.00 69.38 174 GLU A C 1
ATOM 1354 O O . GLU A 1 174 ? 17.228 10.530 -8.789 1.00 69.38 174 GLU A O 1
ATOM 1359 N N . LEU A 1 175 ? 15.368 10.308 -10.013 1.00 79.00 175 LEU A N 1
ATOM 1360 C CA . LEU A 1 175 ? 15.399 8.855 -10.025 1.00 79.00 175 LEU A CA 1
ATOM 1361 C C . LEU A 1 175 ? 16.009 8.385 -11.339 1.00 79.00 175 LEU A C 1
ATOM 1363 O O . LEU A 1 175 ? 15.708 8.921 -12.405 1.00 79.00 175 LEU A O 1
ATOM 1367 N N . SER A 1 176 ? 16.787 7.315 -11.276 1.00 79.62 176 SER A N 1
ATOM 1368 C CA . SER A 1 176 ? 17.232 6.567 -12.446 1.00 79.62 176 SER A CA 1
ATOM 1369 C C . SER A 1 176 ? 16.683 5.142 -12.384 1.00 79.62 176 SER A C 1
ATOM 1371 O O . SER A 1 176 ? 16.398 4.600 -11.314 1.00 79.62 176 SER A O 1
ATOM 1373 N N . CYS A 1 177 ? 16.449 4.530 -13.545 1.00 81.69 177 CYS A N 1
ATOM 1374 C CA . CYS A 1 177 ? 16.168 3.096 -13.596 1.00 81.69 177 CYS A CA 1
ATOM 1375 C C . CYS A 1 177 ? 17.408 2.333 -13.120 1.00 81.69 177 CYS A C 1
ATOM 1377 O O . CYS A 1 177 ? 18.510 2.639 -13.573 1.00 81.69 177 CYS A O 1
ATOM 1379 N N . ASP A 1 178 ? 17.236 1.319 -12.266 1.00 80.88 178 ASP A N 1
ATOM 1380 C CA . ASP A 1 178 ? 18.340 0.398 -11.973 1.00 80.88 178 ASP A CA 1
ATOM 1381 C C . ASP A 1 178 ? 18.781 -0.272 -13.292 1.00 80.88 178 ASP A C 1
ATOM 1383 O O . ASP A 1 178 ? 17.952 -0.892 -13.960 1.00 80.88 178 ASP A O 1
ATOM 1387 N N . PRO A 1 179 ? 20.064 -0.205 -13.692 1.00 72.75 179 PRO A N 1
ATOM 1388 C CA . PRO A 1 179 ? 20.551 -0.888 -14.892 1.00 72.75 179 PRO A CA 1
ATOM 1389 C C . PRO A 1 179 ? 20.223 -2.391 -14.915 1.00 72.75 179 PRO A C 1
ATOM 1391 O O . PRO A 1 179 ? 20.055 -2.982 -15.983 1.00 72.75 179 PRO A O 1
ATOM 1394 N N . LYS A 1 180 ? 20.092 -3.012 -13.734 1.00 74.88 180 LYS A N 1
ATOM 1395 C CA . LYS A 1 180 ? 19.727 -4.426 -13.557 1.00 74.88 180 LYS A CA 1
ATOM 1396 C C . LYS A 1 180 ? 18.216 -4.686 -13.627 1.00 74.88 180 LYS A C 1
ATOM 1398 O O . LYS A 1 180 ? 17.804 -5.841 -13.538 1.00 74.88 180 LYS A O 1
ATOM 1403 N N . SER A 1 181 ? 17.386 -3.649 -13.758 1.00 70.00 181 SER A N 1
ATOM 1404 C CA . SER A 1 181 ? 15.921 -3.742 -13.850 1.00 70.00 181 SER A CA 1
ATOM 1405 C C . SER A 1 181 ? 15.381 -3.598 -15.276 1.00 70.00 181 SER A C 1
ATOM 1407 O O . SER A 1 181 ? 14.166 -3.602 -15.476 1.00 70.00 181 SER A O 1
ATOM 1409 N N . THR A 1 182 ? 16.260 -3.536 -16.278 1.00 61.28 182 THR A N 1
ATOM 1410 C CA . THR A 1 182 ? 15.917 -3.446 -17.709 1.00 61.28 182 THR A CA 1
ATOM 1411 C C . THR A 1 182 ? 14.945 -4.547 -18.156 1.00 61.28 182 THR A C 1
ATOM 1413 O O . THR A 1 182 ? 13.921 -4.248 -18.769 1.00 61.28 182 THR A O 1
ATOM 1416 N N . ASP A 1 183 ? 15.146 -5.791 -17.712 1.00 62.91 183 ASP A N 1
ATOM 1417 C CA . ASP A 1 183 ? 14.243 -6.926 -17.990 1.00 62.91 183 ASP A CA 1
ATOM 1418 C C . ASP A 1 183 ? 12.857 -6.810 -17.320 1.00 62.91 183 ASP A C 1
ATOM 1420 O O . ASP A 1 183 ? 11.930 -7.560 -17.631 1.00 62.91 183 ASP A O 1
ATOM 1424 N N . ARG A 1 184 ? 12.684 -5.872 -16.380 1.00 65.75 184 ARG A N 1
ATOM 1425 C CA . ARG A 1 184 ? 11.409 -5.581 -15.698 1.00 65.75 184 ARG A CA 1
ATOM 1426 C C . ARG A 1 184 ? 10.649 -4.412 -16.324 1.00 65.75 184 ARG A C 1
ATOM 1428 O O . ARG A 1 184 ? 9.710 -3.909 -15.697 1.00 65.75 184 ARG A O 1
ATOM 1435 N N . GLY A 1 185 ? 11.046 -4.003 -17.531 1.00 68.25 185 GLY A N 1
ATOM 1436 C CA . GLY A 1 185 ? 10.370 -2.980 -18.321 1.00 68.25 185 GLY A CA 1
ATOM 1437 C C . GLY A 1 185 ? 10.670 -1.557 -17.868 1.00 68.25 185 GLY A C 1
ATOM 1438 O O . GLY A 1 185 ? 9.794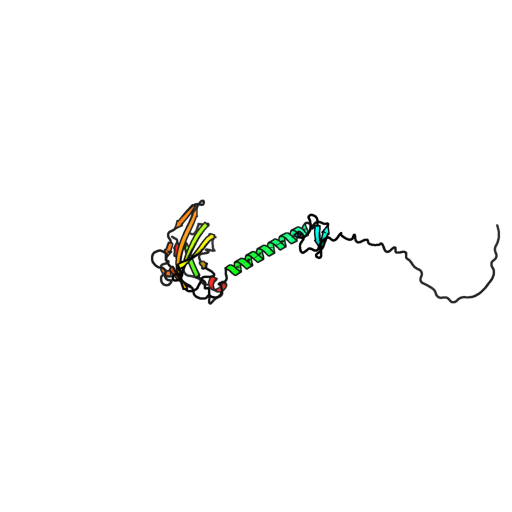 -0.706 -18.007 1.00 68.25 185 GLY A O 1
ATOM 1439 N N . CYS A 1 186 ? 11.846 -1.309 -17.276 1.00 73.56 186 CYS A N 1
ATOM 1440 C CA . CYS A 1 186 ? 12.297 0.048 -16.974 1.00 73.56 186 CYS A CA 1
ATOM 1441 C C . CYS A 1 186 ? 12.836 0.703 -18.255 1.00 73.56 186 CYS A C 1
ATOM 1443 O O . CYS A 1 186 ? 13.868 0.295 -18.785 1.00 73.56 186 CYS A O 1
ATOM 1445 N N . GLU A 1 187 ? 12.104 1.685 -18.770 1.00 68.50 187 GLU A N 1
ATOM 1446 C CA . GLU A 1 187 ? 12.469 2.490 -19.932 1.00 68.50 187 GLU A CA 1
ATOM 1447 C C . GLU A 1 187 ? 13.211 3.758 -19.479 1.00 68.50 187 GLU A C 1
ATOM 1449 O O . GLU A 1 187 ? 13.008 4.252 -18.363 1.00 68.50 187 GLU A O 1
ATOM 1454 N N . ALA A 1 188 ? 14.061 4.309 -20.356 1.00 60.16 188 ALA A N 1
ATOM 1455 C CA . ALA A 1 188 ? 14.706 5.601 -20.128 1.00 60.16 188 ALA A CA 1
ATOM 1456 C C . ALA A 1 188 ? 13.659 6.634 -19.657 1.00 60.16 188 ALA A C 1
ATOM 1458 O O . ALA A 1 188 ? 12.583 6.724 -20.248 1.00 60.16 188 ALA A O 1
ATOM 1459 N N . ASN A 1 189 ? 13.972 7.400 -18.602 1.00 61.03 189 ASN A N 1
ATOM 1460 C CA . ASN A 1 189 ? 13.095 8.383 -17.931 1.00 61.03 189 ASN A CA 1
ATOM 1461 C C . ASN A 1 189 ? 12.167 7.848 -16.815 1.00 61.03 189 ASN A C 1
ATOM 1463 O O . ASN A 1 189 ? 11.031 8.304 -16.697 1.00 61.03 189 ASN A O 1
ATOM 1467 N N . THR A 1 190 ? 12.636 6.943 -15.943 1.00 72.62 190 THR A N 1
ATOM 1468 C CA . THR A 1 190 ? 11.946 6.490 -14.698 1.00 72.62 190 THR A CA 1
ATOM 1469 C C . THR A 1 190 ? 10.657 5.695 -14.891 1.00 72.62 190 THR A C 1
ATOM 1471 O O . THR A 1 190 ? 9.920 5.429 -13.937 1.00 72.62 190 THR A O 1
ATOM 1474 N N . LYS A 1 191 ? 10.369 5.287 -16.118 1.00 83.31 191 LYS A N 1
ATOM 1475 C CA . LYS A 1 191 ? 9.109 4.653 -16.471 1.00 83.31 191 LYS A CA 1
ATOM 1476 C C . LYS A 1 191 ? 9.241 3.143 -16.390 1.00 83.31 191 LYS A C 1
ATOM 1478 O O . LYS A 1 191 ? 10.148 2.586 -16.988 1.00 83.31 191 LYS A O 1
ATOM 1483 N N . ARG A 1 192 ? 8.317 2.471 -15.704 1.00 86.62 192 ARG A N 1
ATOM 1484 C CA . ARG A 1 192 ? 8.282 1.008 -15.633 1.00 86.62 192 ARG A CA 1
ATOM 1485 C C . ARG A 1 192 ? 6.958 0.454 -16.139 1.00 86.62 192 ARG A C 1
ATOM 1487 O O . ARG A 1 192 ? 5.906 0.803 -15.606 1.00 86.62 192 ARG A O 1
ATOM 1494 N N . ILE A 1 193 ? 6.996 -0.451 -17.112 1.00 87.94 193 ILE A N 1
ATOM 1495 C CA . ILE A 1 193 ? 5.804 -1.183 -17.557 1.00 87.94 193 ILE A CA 1
ATOM 1496 C C . ILE A 1 193 ? 5.659 -2.469 -16.744 1.00 87.94 193 ILE A C 1
ATOM 1498 O O . ILE A 1 193 ? 6.566 -3.294 -16.680 1.00 87.94 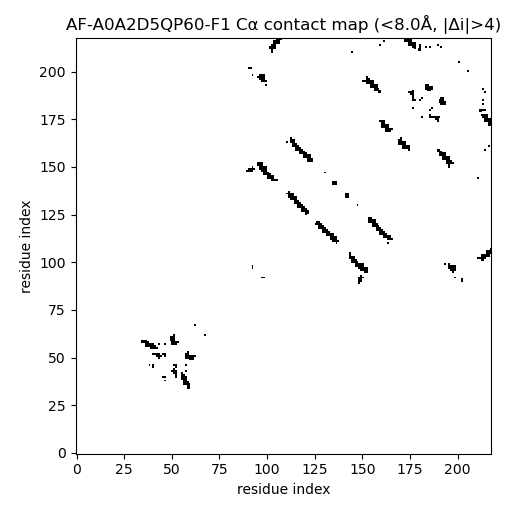193 ILE A O 1
ATOM 1502 N N . VAL A 1 194 ? 4.507 -2.645 -16.098 1.00 88.75 194 VAL A N 1
ATOM 1503 C CA . VAL A 1 194 ? 4.238 -3.782 -15.212 1.00 88.75 194 VAL A CA 1
ATOM 1504 C C . VAL A 1 194 ? 2.906 -4.417 -15.558 1.00 88.75 194 VAL A C 1
ATOM 1506 O O . VAL A 1 194 ? 1.876 -3.749 -15.559 1.00 88.75 194 VAL A O 1
ATOM 1509 N N . LYS A 1 195 ? 2.904 -5.730 -15.777 1.00 91.00 195 LYS A N 1
ATOM 1510 C CA . LYS A 1 195 ? 1.670 -6.506 -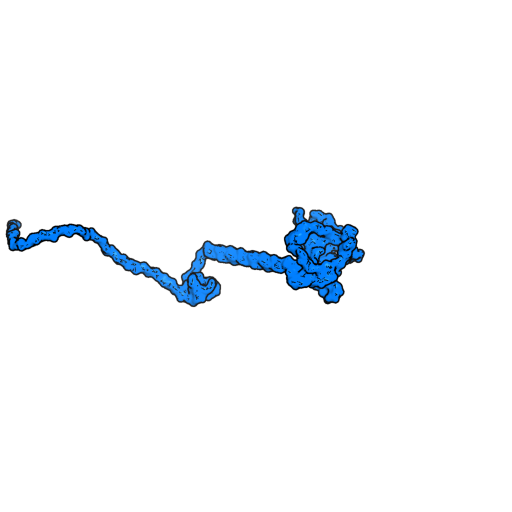15.872 1.00 91.00 195 LYS A CA 1
ATOM 1511 C C . LYS A 1 195 ? 1.198 -6.918 -14.478 1.00 91.00 195 LYS A C 1
ATOM 1513 O O . LYS A 1 195 ? 1.948 -7.527 -13.717 1.00 91.00 195 LYS A O 1
ATOM 1518 N N . VAL A 1 196 ? -0.040 -6.569 -14.144 1.00 91.25 196 VAL A N 1
ATOM 1519 C CA . VAL A 1 196 ? -0.723 -6.982 -12.917 1.00 91.25 196 VAL A CA 1
ATOM 1520 C C . VAL A 1 196 ? -1.581 -8.198 -13.231 1.00 91.25 196 VAL A C 1
ATOM 1522 O O . VAL A 1 196 ? -2.598 -8.094 -13.917 1.00 91.25 196 VAL A O 1
ATOM 1525 N N . ASP A 1 197 ? -1.164 -9.339 -12.692 1.00 89.25 197 ASP A N 1
ATOM 1526 C CA . ASP A 1 197 ? -1.891 -10.604 -12.752 1.00 89.25 197 ASP A CA 1
ATOM 1527 C C . ASP A 1 197 ? -2.522 -10.936 -11.389 1.00 89.25 197 ASP A C 1
ATOM 1529 O O . ASP A 1 197 ? -2.192 -10.340 -10.357 1.00 89.25 197 ASP A O 1
ATOM 1533 N N . LEU A 1 198 ? -3.430 -11.918 -11.376 1.00 89.31 198 LEU A N 1
ATOM 1534 C CA . LEU A 1 198 ? -4.029 -12.424 -10.141 1.00 89.31 198 LEU A CA 1
ATOM 1535 C C . LEU A 1 198 ? -2.941 -12.878 -9.169 1.00 89.31 198 LEU A C 1
ATOM 1537 O O . LEU A 1 198 ? -2.001 -13.586 -9.540 1.00 89.31 198 LEU A O 1
ATOM 1541 N N . ALA A 1 199 ? -3.092 -12.495 -7.904 1.00 80.81 199 ALA A N 1
ATOM 1542 C CA . ALA A 1 199 ? -2.135 -12.868 -6.880 1.00 80.81 199 ALA A CA 1
ATOM 1543 C C . ALA A 1 199 ? -2.149 -14.390 -6.650 1.00 80.81 199 ALA A C 1
ATOM 1545 O O . ALA A 1 199 ? -3.159 -14.949 -6.229 1.00 80.81 199 ALA A O 1
ATOM 1546 N N . LYS A 1 200 ? -1.017 -15.053 -6.917 1.00 81.38 200 LYS A N 1
ATOM 1547 C CA . LYS A 1 200 ? -0.868 -16.520 -6.809 1.00 81.38 200 LYS A CA 1
ATOM 1548 C C . LYS A 1 200 ? -0.403 -16.997 -5.427 1.00 81.38 200 LYS A C 1
ATOM 1550 O O . LYS A 1 200 ? -0.447 -18.185 -5.137 1.00 81.38 200 LYS A O 1
ATOM 1555 N N . THR A 1 201 ? 0.083 -16.080 -4.600 1.00 79.69 201 THR A N 1
ATOM 1556 C CA . THR A 1 201 ? 0.758 -16.317 -3.311 1.00 79.69 201 THR A CA 1
ATOM 1557 C C . THR A 1 201 ? 0.074 -15.523 -2.204 1.00 79.69 201 THR A C 1
ATOM 1559 O O . THR A 1 201 ? -0.734 -14.645 -2.495 1.00 79.69 201 THR A O 1
ATOM 1562 N N . THR A 1 202 ? 0.365 -15.783 -0.926 1.00 82.94 202 THR A N 1
ATOM 1563 C CA . THR A 1 202 ? -0.108 -14.914 0.174 1.00 82.94 202 THR A CA 1
ATOM 1564 C C . THR A 1 202 ? 0.642 -13.575 0.179 1.00 82.94 202 THR A C 1
ATOM 1566 O O . THR A 1 202 ? 1.599 -13.387 -0.578 1.00 82.94 202 THR A O 1
ATOM 1569 N N . LEU A 1 203 ? 0.195 -12.590 0.967 1.00 80.62 203 LEU A N 1
ATOM 1570 C CA . LEU A 1 203 ? 0.938 -11.330 1.105 1.00 80.62 203 LEU A CA 1
ATOM 1571 C C . LEU A 1 203 ? 2.262 -11.559 1.832 1.00 80.62 203 LEU A C 1
ATOM 1573 O O . LEU A 1 203 ? 3.290 -11.022 1.433 1.00 80.62 203 LEU A O 1
ATOM 1577 N N . GLU A 1 204 ? 2.231 -12.376 2.874 1.00 79.12 204 GLU A N 1
ATOM 1578 C CA . GLU A 1 204 ? 3.380 -12.725 3.694 1.00 79.12 204 GLU A CA 1
ATOM 1579 C C . GLU A 1 204 ? 4.474 -13.395 2.859 1.00 79.12 204 GLU A C 1
ATOM 1581 O O . GLU A 1 204 ? 5.650 -13.072 3.018 1.00 79.12 204 GLU A O 1
ATOM 1586 N N . ASP A 1 205 ? 4.098 -14.279 1.934 1.00 82.00 205 ASP A N 1
ATOM 1587 C CA . ASP A 1 205 ? 5.056 -14.945 1.050 1.00 82.00 205 ASP A CA 1
ATOM 1588 C C . ASP A 1 205 ? 5.649 -13.995 0.011 1.00 82.00 205 ASP A C 1
ATOM 1590 O O . ASP A 1 205 ? 6.838 -14.085 -0.291 1.00 82.00 205 ASP A O 1
ATOM 1594 N N . ASP A 1 206 ? 4.861 -13.050 -0.508 1.00 79.50 206 ASP A N 1
ATOM 1595 C CA . ASP A 1 206 ? 5.391 -12.030 -1.411 1.00 79.50 206 ASP A CA 1
ATOM 1596 C C . ASP A 1 206 ? 6.352 -11.089 -0.695 1.00 79.50 206 ASP A C 1
ATOM 1598 O O . ASP A 1 206 ? 7.401 -10.785 -1.247 1.00 79.50 206 ASP A O 1
ATOM 1602 N N . LEU A 1 207 ? 6.054 -10.675 0.537 1.00 76.56 207 LEU A N 1
ATOM 1603 C CA . LEU A 1 207 ? 6.926 -9.787 1.310 1.00 76.56 207 LEU A CA 1
ATOM 1604 C C . LEU A 1 207 ? 8.248 -10.447 1.733 1.00 76.56 207 LEU A C 1
ATOM 1606 O O . LEU A 1 207 ? 9.212 -9.738 2.009 1.00 76.56 207 LEU A O 1
ATOM 1610 N N . LYS A 1 208 ? 8.325 -11.783 1.759 1.00 80.31 208 LYS A N 1
ATOM 1611 C CA . LYS A 1 208 ? 9.587 -12.514 1.974 1.00 80.31 208 LYS A CA 1
ATOM 1612 C C . LYS A 1 208 ? 10.483 -12.536 0.734 1.00 80.31 208 LYS A C 1
ATOM 1614 O O . LYS A 1 208 ? 11.672 -12.832 0.854 1.00 80.31 208 LYS A O 1
ATOM 1619 N N . LYS A 1 209 ? 9.945 -12.262 -0.461 1.00 78.62 209 LYS A N 1
ATOM 1620 C CA . LYS A 1 209 ? 10.741 -12.246 -1.694 1.00 78.62 209 LYS A CA 1
ATOM 1621 C C . LYS A 1 209 ? 11.665 -11.034 -1.695 1.00 78.62 209 LYS A C 1
ATOM 1623 O O . LYS A 1 209 ? 11.246 -9.904 -1.456 1.00 78.62 209 LYS A O 1
ATOM 1628 N N . LYS A 1 210 ? 12.929 -11.262 -2.050 1.00 74.25 210 LYS A N 1
ATOM 1629 C CA . LYS A 1 210 ? 13.888 -10.183 -2.289 1.00 74.25 210 LYS A CA 1
ATOM 1630 C C . LYS A 1 210 ? 13.639 -9.598 -3.679 1.00 74.25 210 LYS A C 1
ATOM 1632 O O . LYS A 1 210 ? 14.125 -10.132 -4.673 1.00 74.25 210 LYS A O 1
ATOM 1637 N N . TYR A 1 211 ? 12.857 -8.525 -3.753 1.00 78.19 211 TYR A N 1
ATOM 1638 C CA . TYR A 1 211 ? 12.633 -7.821 -5.015 1.00 78.19 211 TYR A CA 1
ATOM 1639 C C . TYR A 1 211 ? 13.894 -7.047 -5.428 1.00 78.19 211 TYR A C 1
ATOM 1641 O O . TYR A 1 211 ? 14.523 -6.413 -4.575 1.00 78.19 211 TYR A O 1
ATOM 1649 N N . PRO A 1 212 ? 14.290 -7.075 -6.712 1.00 79.12 212 PRO A N 1
ATOM 1650 C CA . PRO A 1 212 ? 15.345 -6.199 -7.216 1.00 79.12 212 PRO A CA 1
ATOM 1651 C C . PRO A 1 212 ? 14.905 -4.733 -7.122 1.00 79.12 212 PRO A C 1
ATOM 1653 O O . PRO A 1 212 ? 13.710 -4.457 -6.998 1.00 79.12 212 PRO A O 1
ATOM 1656 N N . CYS A 1 213 ? 15.863 -3.808 -7.144 1.00 81.94 213 CYS A N 1
ATOM 1657 C CA . CYS A 1 213 ? 15.554 -2.385 -7.246 1.00 81.94 213 CYS A CA 1
ATOM 1658 C C . CYS A 1 213 ? 14.936 -2.125 -8.625 1.00 81.94 213 CYS A C 1
ATOM 1660 O O . CYS A 1 213 ? 15.399 -2.671 -9.620 1.00 81.94 213 CYS A O 1
ATOM 1662 N N . ASP A 1 214 ? 13.860 -1.345 -8.682 1.00 84.38 214 ASP A N 1
ATOM 1663 C CA . ASP A 1 214 ? 13.327 -0.844 -9.951 1.00 84.38 214 ASP A CA 1
ATOM 1664 C C . ASP A 1 214 ? 13.976 0.501 -10.277 1.00 84.38 214 ASP A C 1
ATOM 1666 O O . ASP A 1 214 ? 14.452 0.703 -11.394 1.00 84.38 214 ASP A O 1
ATOM 1670 N N . TRP A 1 215 ? 14.056 1.367 -9.264 1.00 84.19 215 TRP A N 1
ATOM 1671 C CA . TRP A 1 215 ? 14.707 2.667 -9.341 1.00 84.19 215 TRP A CA 1
ATOM 1672 C C . TRP A 1 215 ? 15.801 2.810 -8.306 1.00 84.19 215 TRP A C 1
ATOM 1674 O O . TRP A 1 215 ? 15.762 2.212 -7.224 1.00 84.19 215 TRP A O 1
ATOM 1684 N N . ILE A 1 216 ? 16.727 3.681 -8.651 1.00 80.25 216 ILE A N 1
ATOM 1685 C CA . ILE A 1 216 ? 17.816 4.143 -7.827 1.00 80.25 216 ILE A CA 1
ATOM 1686 C C . ILE A 1 216 ? 17.607 5.644 -7.612 1.00 80.25 216 ILE A C 1
ATOM 1688 O O . ILE A 1 216 ? 17.283 6.362 -8.558 1.00 80.25 216 ILE A O 1
ATOM 1692 N N . ALA A 1 217 ? 17.726 6.097 -6.365 1.00 75.81 217 ALA A N 1
ATOM 1693 C CA . ALA A 1 217 ? 17.706 7.518 -6.032 1.00 75.81 217 ALA A CA 1
ATOM 1694 C C . ALA A 1 217 ? 19.115 7.963 -5.647 1.00 75.81 217 ALA A C 1
ATOM 1696 O O . ALA A 1 217 ? 19.607 7.527 -4.601 1.00 75.81 217 ALA A O 1
ATOM 1697 N N . GLU A 1 218 ? 19.740 8.765 -6.510 1.00 68.81 218 GLU A N 1
ATOM 1698 C CA . GLU A 1 218 ? 21.080 9.348 -6.328 1.00 68.81 218 GLU A CA 1
ATOM 1699 C C . GLU A 1 218 ? 21.023 10.714 -5.630 1.00 68.81 218 GLU A C 1
ATOM 1701 O O . GLU A 1 218 ? 20.104 11.522 -5.911 1.00 68.81 218 GLU A O 1
#

Secondary structure (DSSP, 8-state):
------------------------------------EEEE-SSGGGSPTTEEEETTEEEE----HHHHHHHHHHHHHHHHHHHHHHHHHHTSPPTTEEEEEEEEEE--SS-SEEEEEEEEEETTT--EEEEEEEEE--TT----EEEEEEEESEEEEEEEEEEEEETTEEEEEPEEE-GGGGGGTEETTTEEEEEE-B--S-HHHHHTS-PPPSEEE-

pLDDT: mean 72.92, std 18.43, range [27.66, 95.44]

Solvent-accessible surface area (backbone atoms only — not comparable to full-atom values): 13104 Å² total; per-residue (Å²): 132,91,78,89,82,89,88,86,83,92,81,89,88,82,90,83,82,87,84,87,78,87,76,94,70,83,76,71,80,77,74,70,76,76,69,65,69,56,61,75,27,92,42,46,82,67,32,61,94,65,27,30,46,52,97,44,25,17,30,78,43,76,82,52,73,67,57,51,50,50,52,52,49,52,52,48,53,51,51,50,52,52,49,52,52,54,52,54,57,63,57,44,50,50,92,85,20,5,47,47,78,48,23,51,41,70,68,77,90,84,60,56,46,29,38,38,38,37,39,38,29,32,70,85,82,63,50,76,45,81,46,78,42,82,36,61,43,48,95,91,51,72,76,34,72,44,72,45,35,54,39,71,60,46,48,26,45,32,39,70,47,41,30,39,53,57,96,84,44,79,47,74,44,65,61,39,52,29,85,90,20,46,92,60,39,42,42,94,85,41,36,28,51,43,78,23,49,72,65,89,66,58,68,71,61,55,71,70,52,86,74,68,48,44,28,32,37,106

Radius of gyration: 40.48 Å; Cα contacts (8 Å, |Δi|>4): 343; chains: 1; bounding box: 76×64×133 Å